Protein AF-A0A1S3DHN1-F1 (afdb_monomer)

pLDDT: mean 77.61, std 15.86, range [42.38, 98.56]

Solvent-accessible surface area (backbone atoms only — not comparable to full-atom values): 14756 Å² total; per-residue (Å²): 111,70,68,63,49,55,56,50,52,55,50,53,55,55,56,61,59,76,62,69,75,66,92,44,72,67,57,42,52,52,52,50,51,51,51,49,52,52,52,52,50,54,48,54,49,54,53,48,51,53,52,52,52,52,54,48,51,54,48,54,51,50,55,52,53,50,51,52,52,51,54,50,49,51,48,52,50,53,50,52,48,46,72,76,72,47,57,70,67,60,51,54,58,47,58,77,32,54,42,78,38,80,89,80,71,42,81,42,73,60,77,87,69,61,85,84,70,75,70,72,81,86,74,68,59,88,87,47,99,58,84,68,55,70,69,38,53,54,51,47,70,74,38,86,56,73,93,76,25,69,92,52,50,93,62,102,67,86,84,77,79,78,80,76,71,78,77,88,63,82,76,87,75,73,80,92,68,55,70,71,56,48,53,53,52,50,60,72,67,48,80,73,72,85,77,82,74,78,90,72,87,84,82,90,85,88,82,85,85,85,87,80,82,88,85,79,84,82,86,82,80,86,84,80,134

Structure (mmCIF, N/CA/C/O backbone):
data_AF-A0A1S3DHN1-F1
#
_entry.id   AF-A0A1S3DHN1-F1
#
loop_
_atom_site.group_PDB
_atom_site.id
_atom_site.type_symbol
_atom_site.label_atom_id
_atom_site.label_alt_id
_atom_site.label_comp_id
_atom_site.label_asym_id
_atom_site.label_entity_id
_atom_site.label_seq_id
_atom_site.pdbx_PDB_ins_code
_atom_site.Cartn_x
_atom_site.Cartn_y
_atom_site.Cartn_z
_atom_site.occupancy
_atom_site.B_iso_or_equiv
_atom_site.auth_seq_id
_atom_site.auth_comp_id
_atom_site.auth_asym_id
_atom_site.auth_atom_id
_atom_site.pdbx_PDB_model_num
ATOM 1 N N . MET A 1 1 ? -18.889 18.493 23.524 1.00 50.84 1 MET A N 1
ATOM 2 C CA . MET A 1 1 ? -20.228 17.941 23.852 1.00 50.84 1 MET A CA 1
ATOM 3 C C . MET A 1 1 ? -20.137 16.791 24.855 1.00 50.84 1 MET A C 1
ATOM 5 O O . MET A 1 1 ? -20.843 16.850 25.848 1.00 50.84 1 MET A O 1
ATOM 9 N N . ILE A 1 2 ? -19.240 15.813 24.665 1.00 68.94 2 ILE A N 1
ATOM 10 C CA . ILE A 1 2 ? -19.022 14.690 25.607 1.00 68.94 2 ILE A CA 1
ATOM 11 C C . ILE A 1 2 ? -18.536 15.175 26.987 1.00 68.94 2 ILE A C 1
ATOM 13 O O . ILE A 1 2 ? -19.071 14.780 28.016 1.00 68.94 2 ILE A O 1
ATOM 17 N N . GLU A 1 3 ? -17.594 16.115 27.000 1.00 70.56 3 GLU A N 1
ATOM 18 C CA . GLU A 1 3 ? -16.983 16.652 28.224 1.00 70.56 3 GLU A CA 1
ATOM 19 C C . GLU A 1 3 ? -17.976 17.443 29.100 1.00 70.56 3 GLU A C 1
ATOM 21 O O . GLU A 1 3 ? -18.023 17.282 30.314 1.00 70.56 3 GLU A O 1
ATOM 26 N N . MET A 1 4 ? -18.867 18.222 28.473 1.00 72.88 4 MET A N 1
ATOM 27 C CA . MET A 1 4 ? -19.917 18.980 29.168 1.00 72.88 4 MET A CA 1
ATOM 28 C C . MET A 1 4 ? -20.994 18.067 29.779 1.00 72.88 4 MET A C 1
ATOM 30 O O . MET A 1 4 ? -21.533 18.385 30.836 1.00 72.88 4 MET A O 1
ATOM 34 N N . LYS A 1 5 ? -21.287 16.927 29.136 1.00 68.44 5 LYS A N 1
ATOM 35 C CA . LYS A 1 5 ? -22.224 15.915 29.646 1.00 68.44 5 LYS A CA 1
ATOM 36 C C . LYS A 1 5 ? -21.642 15.196 30.868 1.00 68.44 5 LYS A C 1
ATOM 38 O O . LYS A 1 5 ? -22.303 15.118 31.895 1.00 68.44 5 LYS A O 1
ATOM 43 N N . GLN A 1 6 ? -20.374 14.784 30.795 1.00 73.94 6 GLN A N 1
ATOM 44 C CA . GLN A 1 6 ? -19.674 14.161 31.924 1.00 73.94 6 GLN A CA 1
ATOM 45 C C . GLN A 1 6 ? -19.572 15.088 33.144 1.00 73.94 6 GLN A C 1
ATOM 47 O O . GLN A 1 6 ? -19.697 14.634 34.279 1.00 73.94 6 GLN A O 1
ATOM 52 N N . GLU A 1 7 ? -19.355 16.386 32.927 1.00 76.00 7 GLU A N 1
ATOM 53 C CA . GLU A 1 7 ? -19.268 17.375 34.006 1.00 76.00 7 GLU A CA 1
ATOM 54 C C . GLU A 1 7 ? -20.624 17.612 34.700 1.00 76.00 7 GLU A C 1
ATOM 56 O O . GLU A 1 7 ? -20.674 17.838 35.911 1.00 76.00 7 GLU A O 1
ATOM 61 N N . LEU A 1 8 ? -21.732 17.542 33.952 1.00 70.19 8 LEU A N 1
ATOM 62 C CA . LEU A 1 8 ? -23.089 17.626 34.503 1.00 70.19 8 LEU A CA 1
ATOM 63 C C . LEU A 1 8 ? -23.454 16.378 35.312 1.00 70.19 8 LEU A C 1
ATOM 65 O O . LEU A 1 8 ? -23.928 16.517 36.440 1.00 70.19 8 LEU A O 1
ATOM 69 N N . ASP A 1 9 ? -23.154 15.189 34.789 1.00 71.38 9 ASP A N 1
ATOM 70 C CA . ASP A 1 9 ? -23.443 13.922 35.469 1.00 71.38 9 ASP A CA 1
ATOM 71 C C . ASP A 1 9 ? -22.690 13.822 36.809 1.00 71.38 9 ASP A C 1
ATOM 73 O O . ASP A 1 9 ? -23.275 13.456 37.829 1.00 71.38 9 ASP A O 1
ATOM 77 N N . LYS A 1 10 ? -21.417 14.246 36.849 1.00 74.12 10 LYS A N 1
ATOM 78 C CA . LYS A 1 10 ? -20.616 14.314 38.089 1.00 74.12 10 LYS A CA 1
ATOM 79 C C . LYS A 1 10 ? -21.209 15.275 39.124 1.00 74.12 10 LYS A C 1
ATOM 81 O O . LYS A 1 10 ? -21.180 14.996 40.323 1.00 74.12 10 LYS A O 1
ATOM 86 N N . LYS A 1 11 ? -21.734 16.421 38.678 1.00 71.12 11 LYS A N 1
ATOM 87 C CA . LYS A 1 11 ? -22.359 17.415 39.564 1.00 71.12 11 LYS A CA 1
ATOM 88 C C . LYS A 1 11 ? -23.680 16.911 40.134 1.00 71.12 11 LYS A C 1
ATOM 90 O O . LYS A 1 11 ? -23.901 17.074 41.332 1.00 71.12 11 LYS A O 1
ATOM 95 N N . GLU A 1 12 ? -24.526 16.269 39.331 1.00 66.06 12 GLU A N 1
ATOM 96 C CA . GLU A 1 12 ? -25.758 15.653 39.839 1.00 66.06 12 GLU A CA 1
ATOM 97 C C . GLU A 1 12 ? -25.460 14.550 40.865 1.00 66.06 12 GLU A C 1
ATOM 99 O O . GLU A 1 12 ? -26.075 14.526 41.933 1.00 66.06 12 GLU A O 1
ATOM 104 N N . GLU A 1 13 ? -24.467 13.699 40.595 1.00 64.06 13 GLU A N 1
ATOM 105 C CA . GLU A 1 13 ? -24.051 12.605 41.483 1.00 64.06 13 GLU A CA 1
ATOM 106 C C . GLU A 1 13 ? -23.551 13.134 42.843 1.00 64.06 13 GLU A C 1
ATOM 108 O O . GLU A 1 13 ? -23.988 12.658 43.893 1.00 64.06 13 GLU A O 1
ATOM 113 N N . SER A 1 14 ? -22.765 14.219 42.842 1.00 60.66 14 SER A N 1
ATOM 114 C CA . SER A 1 14 ? -22.322 14.906 44.067 1.00 60.66 14 SER A CA 1
ATOM 115 C C . SER A 1 14 ? -23.479 15.548 44.850 1.00 60.66 14 SER A C 1
ATOM 117 O O . SER A 1 14 ? -23.510 15.501 46.082 1.00 60.66 14 SER A O 1
ATOM 119 N N . THR A 1 15 ? -24.475 16.116 44.162 1.00 58.16 15 THR A N 1
ATOM 120 C CA . THR A 1 15 ? -25.639 16.722 44.836 1.00 58.16 15 THR A CA 1
ATOM 121 C C . THR A 1 15 ? -26.594 15.691 45.443 1.00 58.16 15 THR A C 1
ATOM 123 O O . THR A 1 15 ? -27.217 15.965 46.473 1.00 58.16 15 THR A O 1
ATOM 126 N N . GLU A 1 16 ? -26.698 14.494 44.855 1.00 59.72 16 GLU A N 1
ATOM 127 C CA . GLU A 1 16 ? -27.511 13.393 45.387 1.00 59.72 16 GLU A CA 1
ATOM 128 C C . GLU A 1 16 ? -26.881 12.740 46.633 1.00 59.72 16 GLU A C 1
ATOM 130 O O . GLU A 1 16 ? -27.615 12.226 47.482 1.00 59.72 16 GLU A O 1
ATOM 135 N N . GLU A 1 17 ? -25.554 12.787 46.796 1.00 56.91 17 GLU A N 1
ATOM 136 C CA . GLU A 1 17 ? -24.863 12.315 48.009 1.00 56.91 17 GLU A CA 1
ATOM 137 C C . GLU A 1 17 ? -25.086 13.237 49.218 1.00 56.91 17 GLU A C 1
ATOM 139 O O . GLU A 1 17 ? -25.331 12.754 50.325 1.00 56.91 17 GLU A O 1
ATOM 144 N N . ILE A 1 18 ? -25.100 14.559 49.011 1.00 55.44 18 ILE A N 1
ATOM 145 C CA . ILE A 1 18 ? -25.256 15.564 50.083 1.00 55.44 18 ILE A CA 1
ATOM 146 C C . ILE A 1 18 ? -26.668 15.543 50.710 1.00 55.44 18 ILE A C 1
ATOM 148 O O . ILE A 1 18 ? -26.852 15.938 51.861 1.00 55.44 18 ILE A O 1
ATOM 152 N N . ARG A 1 19 ? -27.683 15.029 50.002 1.00 57.09 19 ARG A N 1
ATOM 153 C CA . ARG A 1 19 ? -29.072 14.904 50.496 1.00 57.09 19 ARG A CA 1
ATOM 154 C C . ARG A 1 19 ? -29.355 13.646 51.337 1.00 57.09 19 ARG A C 1
ATOM 156 O O . ARG A 1 19 ? -30.513 13.397 51.665 1.00 57.09 19 ARG A O 1
ATOM 163 N N . GLY A 1 20 ? -28.338 12.864 51.700 1.00 58.00 20 GLY A N 1
ATOM 164 C CA . GLY A 1 20 ? -28.437 11.520 52.294 1.00 58.00 20 GLY A CA 1
ATOM 165 C C . GLY A 1 20 ? -29.061 11.352 53.693 1.00 58.00 20 GLY A C 1
ATOM 166 O O . GLY A 1 20 ? -28.803 10.330 54.321 1.00 58.00 20 GLY A O 1
ATOM 167 N N . ASN A 1 21 ? -29.891 12.277 54.187 1.00 64.44 21 ASN A N 1
ATOM 168 C CA . ASN A 1 21 ? -30.666 12.071 55.417 1.00 64.44 21 ASN A CA 1
ATOM 169 C C . ASN A 1 21 ? -32.077 11.582 55.054 1.00 64.44 21 ASN A C 1
ATOM 171 O O . ASN A 1 21 ? -32.985 12.384 54.831 1.00 64.44 21 ASN A O 1
ATOM 175 N N . TYR A 1 22 ? -32.265 10.263 54.958 1.00 73.12 22 TYR A N 1
ATOM 176 C CA . TYR A 1 22 ? -33.580 9.671 54.688 1.00 73.12 22 TYR A CA 1
ATOM 177 C C . TYR A 1 22 ? -34.498 9.842 55.904 1.00 73.12 22 TYR A C 1
ATOM 179 O O . TYR A 1 22 ? -34.122 9.502 57.023 1.00 73.12 22 TYR A O 1
ATOM 187 N N . SER A 1 23 ? -35.708 10.368 55.693 1.00 73.38 23 SER A N 1
ATOM 188 C CA . SER A 1 23 ? -36.661 10.611 56.789 1.00 73.38 23 SER A CA 1
ATOM 189 C C . SER A 1 23 ? -37.536 9.392 57.117 1.00 73.38 23 SER A C 1
ATOM 191 O O . SER A 1 23 ? -38.112 9.320 58.199 1.00 73.38 23 SER A O 1
ATOM 193 N N . THR A 1 24 ? -37.625 8.419 56.200 1.00 84.56 24 THR A N 1
ATOM 194 C CA . THR A 1 24 ? -38.410 7.180 56.339 1.00 84.56 24 THR A CA 1
ATOM 195 C C . THR A 1 24 ? -37.730 6.002 55.634 1.00 84.56 24 THR A C 1
ATOM 197 O O . THR A 1 24 ? -37.023 6.182 54.641 1.00 84.56 24 THR A O 1
ATOM 200 N N . LEU A 1 25 ? -37.985 4.779 56.118 1.00 85.25 25 LEU A N 1
ATOM 201 C CA . LEU A 1 25 ? -37.431 3.542 55.546 1.00 85.25 25 LEU A CA 1
ATOM 202 C C . LEU A 1 25 ? -37.850 3.336 54.078 1.00 85.25 25 LEU A C 1
ATOM 204 O O . LEU A 1 25 ? -37.056 2.888 53.256 1.00 85.25 25 LEU A O 1
ATOM 208 N N . GLU A 1 26 ? -39.082 3.708 53.725 1.00 86.81 26 GLU A N 1
ATOM 209 C CA . GLU A 1 26 ? -39.590 3.611 52.352 1.00 86.81 26 GLU A CA 1
ATOM 210 C C . GLU A 1 26 ? -38.840 4.547 51.389 1.00 86.81 26 GLU A C 1
ATOM 212 O O . GLU A 1 26 ? -38.460 4.132 50.291 1.00 86.81 26 GLU A O 1
ATOM 217 N N . GLN A 1 27 ? -38.534 5.779 51.818 1.00 85.25 27 GLN A N 1
ATOM 218 C CA . GLN A 1 27 ? -37.705 6.708 51.041 1.00 85.25 27 GLN A CA 1
ATOM 219 C C . GLN A 1 27 ? -36.282 6.177 50.842 1.00 85.25 27 GLN A C 1
ATOM 221 O O . GLN A 1 27 ? -35.713 6.341 49.762 1.00 85.25 27 GLN A O 1
ATOM 226 N N . GLU A 1 28 ? -35.708 5.523 51.853 1.00 83.62 28 GLU A N 1
ATOM 227 C CA . GLU A 1 28 ? -34.384 4.911 51.743 1.00 83.62 28 GLU A CA 1
ATOM 228 C C . GLU A 1 28 ? -34.372 3.769 50.714 1.00 83.62 28 GLU A C 1
ATOM 230 O O . GLU A 1 28 ? -33.474 3.711 49.871 1.00 83.62 28 GLU A O 1
ATOM 235 N N . VAL A 1 29 ? -35.383 2.893 50.728 1.00 89.56 29 VAL A N 1
ATOM 236 C CA . VAL A 1 29 ? -35.516 1.803 49.746 1.00 89.56 29 VAL A CA 1
ATOM 237 C C . VAL A 1 29 ? -35.666 2.358 48.329 1.00 89.56 29 VAL A C 1
ATOM 239 O O . VAL A 1 29 ? -34.968 1.906 47.421 1.00 89.56 29 VAL A O 1
ATOM 242 N N . GLN A 1 30 ? -36.517 3.369 48.124 1.00 87.12 30 GLN A N 1
ATOM 243 C CA . GLN A 1 30 ? -36.686 4.001 46.811 1.00 87.12 30 GLN A CA 1
ATOM 244 C C . GLN A 1 30 ? -35.392 4.662 46.316 1.00 87.12 30 GLN A C 1
ATOM 246 O O . GLN A 1 30 ? -35.012 4.484 45.157 1.00 87.12 30 GLN A O 1
ATOM 251 N N . ALA A 1 31 ? -34.678 5.380 47.187 1.00 85.25 31 ALA A N 1
ATOM 252 C CA . ALA A 1 31 ? -33.410 6.009 46.835 1.00 85.25 31 ALA A CA 1
ATOM 253 C C . ALA A 1 31 ? -32.330 4.975 46.486 1.00 85.25 31 ALA A C 1
ATOM 255 O O . ALA A 1 31 ? -31.620 5.140 45.492 1.00 85.25 31 ALA A O 1
ATOM 256 N N . LYS A 1 32 ? -32.229 3.883 47.255 1.00 87.19 32 LYS A N 1
ATOM 257 C CA . LYS A 1 32 ? -31.307 2.777 46.962 1.00 87.19 32 LYS A CA 1
ATOM 258 C C . LYS A 1 32 ? -31.667 2.060 45.663 1.00 87.19 32 LYS A C 1
ATOM 260 O O . LYS A 1 32 ? -30.766 1.814 44.870 1.00 87.19 32 LYS A O 1
ATOM 265 N N . ASN A 1 33 ? -32.949 1.804 45.392 1.00 91.88 33 ASN A N 1
ATOM 266 C CA . ASN A 1 33 ? -33.394 1.224 44.120 1.00 91.88 33 ASN A CA 1
ATOM 267 C C . ASN A 1 33 ? -33.051 2.127 42.931 1.00 91.88 33 ASN A C 1
ATOM 269 O O . ASN A 1 33 ? -32.545 1.643 41.922 1.00 91.88 33 ASN A O 1
ATOM 273 N N . LYS A 1 34 ? -33.243 3.445 43.061 1.00 91.25 34 LYS A N 1
ATOM 274 C CA . LYS A 1 34 ? -32.862 4.408 42.019 1.00 91.25 34 LYS A CA 1
ATOM 275 C C . LYS A 1 34 ? -31.348 4.413 41.785 1.00 91.25 34 LYS A C 1
ATOM 277 O O . LYS A 1 34 ? -30.913 4.388 40.637 1.00 91.25 34 LYS A O 1
ATOM 282 N N . LYS A 1 35 ? -30.538 4.406 42.852 1.00 89.38 35 LYS A N 1
ATOM 283 C CA . LYS A 1 35 ? -29.069 4.304 42.754 1.00 89.38 35 LYS A CA 1
ATOM 284 C C . LYS A 1 35 ? -28.638 2.990 42.104 1.00 89.38 35 LYS A C 1
ATOM 286 O O . LYS A 1 35 ? -27.810 3.010 41.200 1.00 89.38 35 LYS A O 1
ATOM 291 N N . LEU A 1 36 ? -29.239 1.873 42.507 1.00 93.38 36 LEU A N 1
ATOM 292 C CA . LEU A 1 36 ? -28.981 0.560 41.921 1.00 93.38 36 LEU A CA 1
ATOM 293 C C . LEU A 1 36 ? -29.306 0.549 40.425 1.00 93.38 36 LEU A C 1
ATOM 295 O O . LEU A 1 36 ? -28.481 0.111 39.634 1.00 93.38 36 LEU A O 1
ATOM 299 N N . GLN A 1 37 ? -30.460 1.087 40.024 1.00 95.19 37 GLN A N 1
ATOM 300 C CA . GLN A 1 37 ? -30.848 1.175 38.618 1.00 95.19 37 GLN A CA 1
ATOM 301 C C . GLN A 1 37 ? -29.883 2.050 37.806 1.00 95.19 37 GLN A C 1
ATOM 303 O O . GLN A 1 37 ? -29.520 1.677 36.691 1.00 95.19 37 GLN A O 1
ATOM 308 N N . LYS A 1 38 ? -29.426 3.183 38.362 1.00 92.19 38 LYS A N 1
ATOM 309 C CA . LYS A 1 38 ? -28.406 4.032 37.723 1.00 92.19 38 LYS A CA 1
ATOM 310 C C . LYS A 1 38 ? -27.091 3.276 37.525 1.00 92.19 38 LYS A C 1
ATOM 312 O O . LYS A 1 38 ? -26.564 3.269 36.418 1.00 92.19 38 LYS A O 1
ATOM 317 N N . ILE A 1 39 ? -26.584 2.616 38.569 1.00 93.44 39 ILE A N 1
ATOM 318 C CA . ILE A 1 39 ? -25.337 1.836 38.501 1.00 93.44 39 ILE A CA 1
ATOM 319 C C . ILE A 1 39 ? -25.479 0.681 37.508 1.00 93.44 39 ILE A C 1
ATOM 321 O O . ILE A 1 39 ? -24.581 0.458 36.706 1.00 93.44 39 ILE A O 1
ATOM 325 N N . TYR A 1 40 ? -26.614 -0.018 37.517 1.00 95.88 40 TYR A N 1
ATOM 326 C CA . TYR A 1 40 ? -26.881 -1.112 36.588 1.00 95.88 40 TYR A CA 1
ATOM 327 C C . TYR A 1 40 ? -26.938 -0.632 35.132 1.00 95.88 40 TYR A C 1
ATOM 329 O O . TYR A 1 40 ? -26.386 -1.279 34.250 1.00 95.88 40 TYR A O 1
ATOM 337 N N . SER A 1 41 ? -27.540 0.535 34.885 1.00 96.38 41 SER A N 1
ATOM 338 C CA . SER A 1 41 ? -27.576 1.138 33.546 1.00 96.38 41 SER A CA 1
ATOM 339 C C . SER A 1 41 ? -26.171 1.512 33.067 1.00 96.38 41 SER A C 1
ATOM 341 O O . SER A 1 41 ? -25.799 1.141 31.960 1.00 96.38 41 SER A O 1
ATOM 343 N N . LYS A 1 42 ? -25.363 2.158 33.925 1.00 95.00 42 LYS A N 1
ATOM 344 C CA . LYS A 1 42 ? -23.947 2.454 33.638 1.00 95.00 42 LYS A CA 1
ATOM 345 C C . LYS A 1 42 ? -23.139 1.171 33.387 1.00 95.00 42 LYS A C 1
ATOM 347 O O . LYS A 1 42 ? -22.261 1.151 32.536 1.00 95.00 42 LYS A O 1
ATOM 352 N N . TYR A 1 43 ? -23.425 0.095 34.122 1.00 96.31 43 TYR A N 1
ATOM 353 C CA . TYR A 1 43 ? -22.768 -1.199 33.936 1.00 96.31 43 TYR A CA 1
ATOM 354 C C . TYR A 1 43 ? -23.094 -1.831 32.577 1.00 96.31 43 TYR A C 1
ATOM 356 O O . TYR A 1 43 ? -22.175 -2.274 31.893 1.00 96.31 43 TYR A O 1
ATOM 364 N N . GLU A 1 44 ? -24.369 -1.868 32.173 1.00 97.88 44 GLU A N 1
ATOM 365 C CA . GLU A 1 44 ? -24.748 -2.388 30.850 1.00 97.88 44 GLU A CA 1
ATOM 366 C C . GLU A 1 44 ? -24.195 -1.512 29.716 1.00 97.88 44 GLU A C 1
ATOM 368 O O . GLU A 1 44 ? -23.757 -2.060 28.711 1.00 97.88 44 GLU A O 1
ATOM 373 N N . GLU A 1 45 ? -24.137 -0.186 29.891 1.00 96.88 45 GLU A N 1
ATOM 374 C CA . GLU A 1 45 ? -23.499 0.735 28.936 1.00 96.88 45 GLU A CA 1
ATOM 375 C C . GLU A 1 45 ? -22.016 0.391 28.747 1.00 96.88 45 GLU A C 1
ATOM 377 O O . GLU A 1 45 ? -21.602 0.058 27.644 1.00 96.88 45 GLU A O 1
ATOM 382 N N . VAL A 1 46 ? -21.235 0.327 29.831 1.00 96.75 46 VAL A N 1
ATOM 383 C CA . VAL A 1 46 ? -19.804 -0.028 29.756 1.00 96.75 46 VAL A CA 1
ATOM 384 C C . VAL A 1 46 ? -19.593 -1.434 29.189 1.00 96.75 46 VAL A C 1
ATOM 386 O O . VAL A 1 46 ? -18.633 -1.684 28.463 1.00 96.75 46 VAL A O 1
ATOM 389 N N . LYS A 1 47 ? -20.472 -2.383 29.515 1.00 97.75 47 LYS A N 1
ATOM 390 C CA . LYS A 1 47 ? -20.413 -3.743 28.973 1.00 97.75 47 LYS A CA 1
ATOM 391 C C . LYS A 1 47 ? -20.670 -3.762 27.464 1.00 97.75 47 LYS A C 1
ATOM 393 O O . LYS A 1 47 ? -19.993 -4.511 26.761 1.00 97.75 47 LYS A O 1
ATOM 398 N N . GLN A 1 48 ? -21.616 -2.959 26.982 1.00 98.12 48 GLN A N 1
ATOM 399 C CA . GLN A 1 48 ? -21.866 -2.793 25.554 1.00 98.12 48 GLN A CA 1
ATOM 400 C C . GLN A 1 48 ? -20.678 -2.112 24.870 1.00 98.12 48 GLN A C 1
ATOM 402 O O . GLN A 1 48 ? -20.203 -2.625 23.863 1.00 98.12 48 GLN A O 1
ATOM 407 N N . ASP A 1 49 ? -20.126 -1.053 25.466 1.00 97.69 49 ASP A N 1
ATOM 408 C CA . ASP A 1 49 ? -18.950 -0.356 24.937 1.00 97.69 49 ASP A CA 1
ATOM 409 C C . ASP A 1 49 ? -17.755 -1.308 24.772 1.00 97.69 49 ASP A C 1
ATOM 411 O O . ASP A 1 49 ? -17.068 -1.284 23.754 1.00 97.69 49 ASP A O 1
ATOM 415 N N . ILE A 1 50 ? -17.514 -2.193 25.749 1.00 98.00 50 ILE A N 1
ATOM 416 C CA . ILE A 1 50 ? -16.459 -3.214 25.650 1.00 98.00 50 ILE A CA 1
ATOM 417 C C . ILE A 1 50 ? -16.700 -4.127 24.445 1.00 98.00 50 ILE A C 1
ATOM 419 O O . ILE A 1 50 ? -15.761 -4.416 23.702 1.00 98.00 50 ILE A O 1
ATOM 423 N N . GLN A 1 51 ? -17.938 -4.584 24.252 1.00 98.44 51 GLN A N 1
ATOM 424 C CA . GLN A 1 51 ? -18.290 -5.452 23.134 1.00 98.44 51 GLN A CA 1
ATOM 425 C C . GLN A 1 51 ? -18.096 -4.736 21.791 1.00 98.44 51 GLN A C 1
ATOM 427 O O . GLN A 1 51 ? -17.486 -5.301 20.883 1.00 98.44 51 GLN A O 1
ATOM 432 N N . ASP A 1 52 ? -18.542 -3.485 21.691 1.00 98.19 52 ASP A N 1
ATOM 433 C CA . ASP A 1 52 ? -18.426 -2.679 20.478 1.00 98.19 52 ASP A CA 1
ATOM 434 C C . ASP A 1 52 ? -16.954 -2.428 20.120 1.00 98.19 52 ASP A C 1
ATOM 436 O O . ASP A 1 52 ? -16.551 -2.669 18.980 1.00 98.19 52 ASP A O 1
ATOM 440 N N . ILE A 1 53 ? -16.121 -2.068 21.105 1.00 97.94 53 ILE A N 1
ATOM 441 C CA . ILE A 1 53 ? -14.670 -1.895 20.929 1.00 97.94 53 ILE A CA 1
ATOM 442 C C . ILE A 1 53 ? -14.011 -3.204 20.480 1.00 97.94 53 ILE A C 1
ATOM 444 O O . ILE A 1 53 ? -13.154 -3.197 19.596 1.00 97.94 53 ILE A O 1
ATOM 448 N N . MET A 1 54 ? -14.383 -4.341 21.073 1.00 98.44 54 MET A N 1
ATOM 449 C CA . MET A 1 54 ? -13.839 -5.641 20.670 1.00 98.44 54 MET A CA 1
ATOM 450 C C . MET A 1 54 ? -14.215 -5.988 19.226 1.00 98.44 54 MET A C 1
AT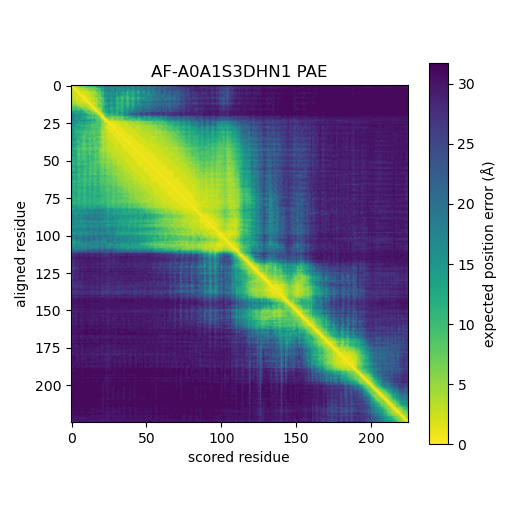OM 452 O O . MET A 1 54 ? -13.385 -6.514 18.480 1.00 98.44 54 MET A O 1
ATOM 456 N N . ASP A 1 55 ? -15.445 -5.693 18.815 1.00 98.44 55 ASP A N 1
ATOM 457 C CA . ASP A 1 55 ? -15.909 -5.944 17.455 1.00 98.44 55 ASP A CA 1
ATOM 458 C C . ASP A 1 55 ? -15.239 -5.014 16.436 1.00 98.44 55 ASP A C 1
ATOM 460 O O . ASP A 1 55 ? -14.871 -5.474 15.352 1.00 98.44 55 ASP A O 1
ATOM 464 N N . GLU A 1 56 ? -15.025 -3.741 16.783 1.00 98.31 56 GLU A N 1
ATOM 465 C CA . GLU A 1 56 ? -14.231 -2.791 15.992 1.00 98.31 56 GLU A CA 1
ATOM 466 C C . GLU A 1 56 ? -12.784 -3.255 15.850 1.00 98.31 56 GLU A C 1
ATOM 468 O O . GLU A 1 56 ? -12.313 -3.439 14.731 1.00 98.31 56 GLU A O 1
ATOM 473 N N . PHE A 1 57 ? -12.119 -3.581 16.959 1.00 98.50 57 PHE A N 1
ATOM 474 C CA . PHE A 1 57 ? -10.752 -4.092 16.944 1.00 98.50 57 PHE A CA 1
ATOM 475 C C . PHE A 1 57 ? -10.614 -5.335 16.057 1.00 98.50 57 PHE A C 1
ATOM 477 O O . PHE A 1 57 ? -9.671 -5.454 15.278 1.00 98.50 57 PHE A O 1
ATOM 484 N N . ASN A 1 58 ? -11.567 -6.267 16.136 1.00 98.38 58 ASN A N 1
ATOM 485 C CA . ASN A 1 58 ? -11.559 -7.466 15.303 1.00 98.38 58 ASN A CA 1
ATOM 486 C C . ASN A 1 58 ? -11.804 -7.167 13.816 1.00 98.38 58 ASN A C 1
ATOM 488 O O . ASN A 1 58 ? -11.303 -7.907 12.969 1.00 98.38 58 ASN A O 1
ATOM 492 N N . ARG A 1 59 ? -12.595 -6.139 13.482 1.00 98.56 59 ARG A N 1
ATOM 493 C CA . ARG A 1 59 ? -12.764 -5.670 12.097 1.00 98.56 59 ARG A CA 1
ATOM 494 C C . ARG A 1 59 ? -11.459 -5.077 11.580 1.00 98.56 59 ARG A C 1
ATOM 496 O O . ARG A 1 59 ? -10.924 -5.613 10.616 1.00 98.56 59 ARG A O 1
ATOM 503 N N . ASP A 1 60 ? -10.893 -4.112 12.296 1.00 98.31 60 ASP A N 1
ATOM 504 C CA . ASP A 1 60 ? -9.640 -3.453 11.917 1.00 98.31 60 ASP A CA 1
ATOM 505 C C . ASP A 1 60 ? -8.498 -4.460 11.761 1.00 98.31 60 ASP A C 1
ATOM 507 O O . ASP A 1 60 ? -7.726 -4.408 10.804 1.00 98.31 60 ASP A O 1
ATOM 511 N N . ARG A 1 61 ? -8.413 -5.439 12.671 1.00 98.50 61 ARG A N 1
ATOM 512 C CA . ARG A 1 61 ? -7.417 -6.510 12.588 1.00 98.50 61 ARG A CA 1
ATOM 513 C C . ARG A 1 61 ? -7.563 -7.326 11.303 1.00 98.50 61 ARG A C 1
ATOM 515 O O . ARG A 1 61 ? -6.557 -7.599 10.657 1.00 98.50 61 ARG A O 1
ATOM 522 N N . ARG A 1 62 ? -8.790 -7.708 10.928 1.00 98.44 62 ARG A N 1
ATOM 523 C CA . ARG A 1 62 ? -9.052 -8.459 9.687 1.00 98.44 62 ARG A CA 1
ATOM 524 C C . ARG A 1 62 ? -8.731 -7.634 8.445 1.00 98.44 62 ARG A C 1
ATOM 526 O O . ARG A 1 62 ? -8.153 -8.174 7.508 1.00 98.44 62 ARG A O 1
ATOM 533 N N . ASP A 1 63 ? -9.056 -6.348 8.451 1.00 98.38 63 ASP A N 1
ATOM 534 C CA . ASP A 1 63 ? -8.780 -5.455 7.324 1.00 98.38 63 ASP A CA 1
ATOM 535 C C . ASP A 1 63 ? -7.265 -5.262 7.132 1.00 98.38 63 ASP A C 1
ATOM 537 O O . ASP A 1 63 ? -6.754 -5.303 6.009 1.00 98.38 63 ASP A O 1
ATOM 541 N N . LEU A 1 64 ? -6.516 -5.136 8.234 1.00 98.44 64 LEU A N 1
ATOM 542 C CA . LEU A 1 64 ? -5.052 -5.096 8.211 1.00 98.44 64 LEU A CA 1
ATOM 543 C C . LEU A 1 64 ? -4.439 -6.421 7.740 1.00 98.44 64 LEU A C 1
ATOM 545 O O . LEU A 1 64 ? -3.512 -6.400 6.930 1.00 98.44 64 LEU A O 1
ATOM 549 N N . GLU A 1 65 ? -4.950 -7.560 8.215 1.00 98.44 65 GLU A N 1
ATOM 550 C CA . GLU A 1 65 ? -4.536 -8.895 7.755 1.00 98.44 65 GLU A CA 1
ATOM 551 C C . GLU A 1 65 ? -4.771 -9.051 6.243 1.00 98.44 65 GLU A C 1
ATOM 553 O O . GLU A 1 65 ? -3.881 -9.493 5.516 1.00 98.44 65 GLU A O 1
ATOM 558 N N . GLN A 1 66 ? -5.927 -8.611 5.740 1.00 98.44 66 GLN A N 1
ATOM 559 C CA . GLN A 1 66 ? -6.232 -8.650 4.313 1.00 98.44 66 GLN A CA 1
ATOM 560 C C . GLN A 1 66 ? -5.276 -7.767 3.496 1.00 98.44 66 GLN A C 1
ATOM 562 O O . GLN A 1 66 ? -4.735 -8.221 2.486 1.00 98.44 66 GLN A O 1
ATOM 567 N N . SER A 1 67 ? -5.028 -6.532 3.939 1.00 98.31 67 SER A N 1
ATOM 568 C CA . SER A 1 67 ? -4.081 -5.620 3.283 1.00 98.31 67 SER A CA 1
ATOM 569 C C . SER A 1 67 ? -2.663 -6.201 3.252 1.00 98.31 67 SER A C 1
ATOM 571 O O . SER A 1 67 ? -1.987 -6.174 2.220 1.00 98.31 67 SER A O 1
ATOM 573 N N . GLN A 1 68 ? -2.222 -6.815 4.355 1.00 98.31 68 GLN A N 1
ATOM 574 C CA . GLN A 1 68 ? -0.942 -7.519 4.417 1.00 98.31 68 GLN A CA 1
ATOM 575 C C . GLN A 1 68 ? -0.871 -8.655 3.387 1.00 98.31 68 GLN A C 1
ATOM 577 O O . GLN A 1 68 ? 0.124 -8.762 2.663 1.00 98.31 68 GLN A O 1
ATOM 582 N N . ASP A 1 69 ? -1.908 -9.485 3.302 1.00 98.50 69 ASP A N 1
ATOM 583 C CA . ASP A 1 69 ? -1.970 -10.599 2.357 1.00 98.50 69 ASP A CA 1
ATOM 584 C C . ASP A 1 69 ? -1.950 -10.131 0.897 1.00 98.50 69 ASP A C 1
ATOM 586 O O . ASP A 1 69 ? -1.290 -10.749 0.055 1.00 98.50 69 ASP A O 1
ATOM 590 N N . GLU A 1 70 ? -2.650 -9.045 0.577 1.00 98.38 70 GLU A N 1
ATOM 591 C CA . GLU A 1 70 ? -2.656 -8.434 -0.755 1.00 98.38 70 GLU A CA 1
ATOM 592 C C . GLU A 1 70 ? -1.271 -7.892 -1.130 1.00 98.38 70 GLU A C 1
ATOM 594 O O . GLU A 1 70 ? -0.721 -8.276 -2.166 1.00 98.38 70 GLU A O 1
ATOM 599 N N . LEU A 1 71 ? -0.646 -7.102 -0.251 1.00 98.12 71 LEU A N 1
ATOM 600 C CA . LEU A 1 71 ? 0.714 -6.590 -0.458 1.00 98.12 71 LEU A CA 1
ATOM 601 C C . LEU A 1 71 ? 1.733 -7.723 -0.628 1.00 98.12 71 LEU A C 1
ATOM 603 O O . LEU A 1 71 ? 2.646 -7.639 -1.453 1.00 98.12 71 LEU A O 1
ATOM 607 N N . LEU A 1 72 ? 1.578 -8.808 0.128 1.00 98.31 72 LEU A N 1
ATOM 608 C CA . LEU A 1 72 ? 2.459 -9.966 0.058 1.00 98.31 72 LEU A CA 1
ATOM 609 C C . LEU A 1 72 ? 2.269 -10.761 -1.241 1.00 98.31 72 LEU A C 1
ATOM 611 O O . LEU A 1 72 ? 3.259 -11.232 -1.811 1.00 98.31 72 LEU A O 1
ATOM 615 N N . LYS A 1 73 ? 1.034 -10.893 -1.741 1.00 98.44 73 LYS A N 1
ATOM 616 C CA . LYS A 1 73 ? 0.752 -11.471 -3.067 1.00 98.44 73 LYS A CA 1
ATOM 617 C C . LYS A 1 73 ? 1.386 -10.632 -4.173 1.00 98.44 73 LYS A C 1
ATOM 619 O O . LYS A 1 73 ? 2.084 -11.193 -5.016 1.00 98.44 73 LYS A O 1
ATOM 624 N N . ASP A 1 74 ? 1.221 -9.314 -4.124 1.00 98.00 74 ASP A N 1
ATOM 625 C CA . ASP A 1 74 ? 1.802 -8.382 -5.093 1.00 98.00 74 ASP A CA 1
ATOM 626 C C . ASP A 1 74 ? 3.331 -8.430 -5.095 1.00 98.00 74 ASP A C 1
ATOM 628 O O . ASP A 1 74 ? 3.957 -8.505 -6.155 1.00 98.00 74 ASP A O 1
ATOM 632 N N . LEU A 1 75 ? 3.951 -8.445 -3.914 1.00 97.50 75 LEU A N 1
ATOM 633 C CA . LEU A 1 75 ? 5.397 -8.588 -3.765 1.00 97.50 75 LEU A CA 1
ATOM 634 C C . LEU A 1 75 ? 5.871 -9.906 -4.385 1.00 97.50 75 LEU A C 1
ATOM 636 O O . LEU A 1 75 ? 6.800 -9.905 -5.196 1.00 97.50 75 LEU A O 1
ATOM 640 N N . LYS A 1 76 ? 5.231 -11.029 -4.030 1.00 98.00 76 LYS A N 1
ATOM 641 C CA . LYS A 1 76 ? 5.572 -12.353 -4.571 1.00 98.00 76 LYS A CA 1
ATOM 642 C C . LYS A 1 76 ? 5.441 -12.388 -6.088 1.00 98.00 76 LYS A C 1
ATOM 644 O O . LYS A 1 76 ? 6.345 -12.886 -6.751 1.00 98.00 76 LYS A O 1
ATOM 649 N N . LEU A 1 77 ? 4.359 -11.833 -6.631 1.00 97.94 77 LEU A N 1
ATOM 650 C CA . LEU A 1 77 ? 4.144 -11.747 -8.071 1.00 97.94 77 LEU A CA 1
ATOM 651 C C . LEU A 1 77 ? 5.257 -10.939 -8.746 1.00 97.94 77 LEU A C 1
ATOM 653 O O . LEU A 1 77 ? 5.858 -11.416 -9.705 1.00 97.94 77 LEU A O 1
ATOM 657 N N . ARG A 1 78 ? 5.578 -9.748 -8.227 1.00 96.44 78 ARG A N 1
ATOM 658 C CA . ARG A 1 78 ? 6.651 -8.902 -8.774 1.00 96.44 78 ARG A CA 1
ATOM 659 C C . ARG A 1 78 ? 8.004 -9.605 -8.729 1.00 96.44 78 ARG A C 1
ATOM 661 O O . ARG A 1 78 ? 8.710 -9.590 -9.731 1.00 96.44 78 ARG A O 1
ATOM 668 N N . LYS A 1 79 ? 8.349 -10.263 -7.617 1.00 95.62 79 LYS A N 1
ATOM 669 C CA . LYS A 1 79 ? 9.580 -11.066 -7.511 1.00 95.62 79 LYS A CA 1
ATOM 670 C C . LYS A 1 79 ? 9.614 -12.195 -8.532 1.00 95.62 79 LYS A C 1
ATOM 672 O O . LYS A 1 79 ? 10.606 -12.330 -9.235 1.00 95.62 79 LYS A O 1
ATOM 677 N N . LEU A 1 80 ? 8.519 -12.939 -8.671 1.00 97.38 80 LEU A N 1
ATOM 678 C CA . LEU A 1 80 ? 8.431 -14.028 -9.639 1.00 97.38 80 LEU A CA 1
ATOM 679 C C . LEU A 1 80 ? 8.610 -13.518 -11.076 1.00 97.38 80 LEU A C 1
ATOM 681 O O . LEU A 1 80 ? 9.310 -14.146 -11.867 1.00 97.38 80 LEU A O 1
ATOM 685 N N . ILE A 1 81 ? 8.016 -12.369 -11.411 1.00 96.38 81 ILE A N 1
ATOM 686 C CA . ILE A 1 81 ? 8.202 -11.730 -12.719 1.00 96.38 81 ILE A CA 1
ATOM 687 C C . ILE A 1 81 ? 9.674 -11.364 -12.930 1.00 96.38 81 ILE A C 1
ATOM 689 O O . ILE A 1 81 ? 10.228 -11.678 -13.980 1.00 96.38 81 ILE A O 1
ATOM 693 N N . ILE A 1 82 ? 10.312 -10.741 -11.937 1.00 95.12 82 ILE A N 1
ATOM 694 C CA . ILE A 1 82 ? 11.729 -10.370 -12.005 1.00 95.12 82 ILE A CA 1
ATOM 695 C C . ILE A 1 82 ? 12.600 -11.615 -12.235 1.00 95.12 82 ILE A C 1
ATOM 697 O O . ILE A 1 82 ? 13.403 -11.628 -13.160 1.00 95.12 82 ILE A O 1
ATOM 701 N N . GLU A 1 83 ? 12.397 -12.677 -11.456 1.00 94.19 83 GLU A N 1
ATOM 702 C CA . GLU A 1 83 ? 13.197 -13.907 -11.522 1.00 94.19 83 GLU A CA 1
ATOM 703 C C . GLU A 1 83 ? 13.033 -14.677 -12.842 1.00 94.19 83 GLU A C 1
ATOM 705 O O . GLU A 1 83 ? 13.991 -15.281 -13.317 1.00 94.19 83 GLU A O 1
ATOM 710 N N . ASN A 1 84 ? 11.835 -14.670 -13.439 1.00 95.25 84 ASN A N 1
ATOM 711 C CA . ASN A 1 84 ? 11.551 -15.460 -14.644 1.00 95.25 84 ASN A CA 1
ATOM 712 C C . ASN A 1 84 ? 11.737 -14.684 -15.955 1.00 95.25 84 ASN A C 1
ATOM 714 O O . ASN A 1 84 ? 12.025 -15.299 -16.980 1.00 95.25 84 ASN A O 1
ATOM 718 N N . PHE A 1 85 ? 11.538 -13.362 -15.954 1.00 95.50 85 PHE A N 1
ATOM 719 C CA . PHE A 1 85 ? 11.462 -12.569 -17.188 1.00 95.50 85 PHE A CA 1
ATOM 720 C C . PHE A 1 85 ? 12.558 -11.512 -17.335 1.00 95.50 85 PHE A C 1
ATOM 722 O O . PHE A 1 85 ? 12.708 -10.972 -18.432 1.00 95.50 85 PHE A O 1
ATOM 729 N N . ILE A 1 86 ? 13.322 -11.197 -16.284 1.00 92.88 86 ILE A N 1
ATOM 730 C CA . ILE A 1 86 ? 14.365 -10.165 -16.344 1.00 92.88 86 ILE A CA 1
ATOM 731 C C . ILE A 1 86 ? 15.749 -10.826 -16.293 1.00 92.88 86 ILE A C 1
ATOM 733 O O . ILE A 1 86 ? 16.070 -11.498 -15.313 1.00 92.88 86 ILE A O 1
ATOM 737 N N . PRO A 1 87 ? 16.605 -10.624 -17.313 1.00 95.75 87 PRO A N 1
ATOM 738 C CA . PRO A 1 87 ? 17.993 -11.068 -17.266 1.00 95.75 87 PRO A CA 1
ATOM 739 C C . PRO A 1 87 ? 18.755 -10.474 -16.076 1.00 95.75 87 PRO A C 1
ATOM 741 O O . PRO A 1 87 ? 18.618 -9.290 -15.754 1.00 95.75 87 PRO A O 1
ATOM 744 N N . ILE A 1 88 ? 19.607 -11.289 -15.452 1.00 90.56 88 ILE A N 1
ATOM 745 C CA . ILE A 1 88 ? 20.359 -10.928 -14.238 1.00 90.56 88 ILE A CA 1
ATOM 746 C C . ILE A 1 88 ? 21.278 -9.722 -14.498 1.00 90.56 88 ILE A C 1
ATOM 748 O O . ILE A 1 88 ? 21.517 -8.907 -13.606 1.00 90.56 88 ILE A O 1
ATOM 752 N N . GLU A 1 89 ? 21.794 -9.586 -15.717 1.00 91.50 89 GLU A N 1
ATOM 753 C CA . GLU A 1 89 ? 22.658 -8.481 -16.131 1.00 91.50 89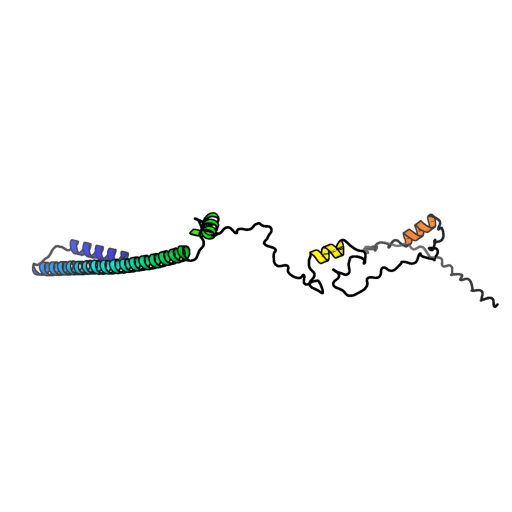 GLU A CA 1
ATOM 754 C C . GLU A 1 89 ? 21.920 -7.137 -16.107 1.00 91.50 89 GLU A C 1
ATOM 756 O O . GLU A 1 89 ? 22.451 -6.154 -15.587 1.00 91.50 89 GLU A O 1
ATOM 761 N N . GLU A 1 90 ? 20.687 -7.097 -16.618 1.00 89.62 90 GLU A N 1
ATOM 762 C CA . GLU A 1 90 ? 19.869 -5.878 -16.633 1.00 89.62 90 GLU A CA 1
ATOM 763 C C . GLU A 1 90 ? 19.381 -5.515 -15.227 1.00 89.62 90 GLU A C 1
ATOM 765 O O . GLU A 1 90 ? 19.328 -4.338 -14.873 1.00 89.62 90 GLU A O 1
ATOM 770 N N . LEU A 1 91 ? 19.106 -6.515 -14.385 1.00 91.31 91 LEU A N 1
ATOM 7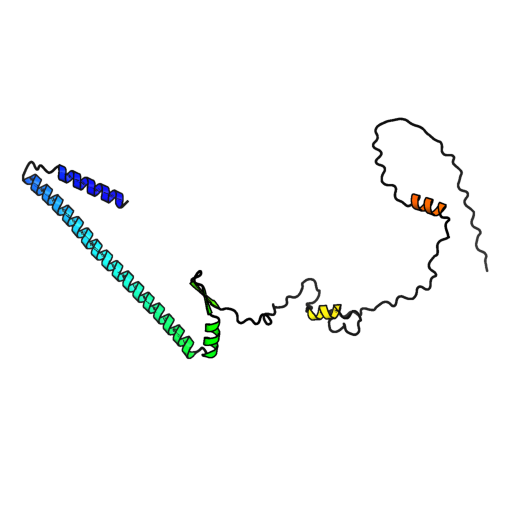71 C CA . LEU A 1 91 ? 18.759 -6.302 -12.980 1.00 91.31 91 LEU A CA 1
ATOM 772 C C . LEU A 1 91 ? 19.911 -5.605 -12.236 1.00 91.31 91 LEU A C 1
ATOM 774 O O . LEU A 1 91 ? 19.708 -4.545 -11.646 1.00 91.31 91 LEU A O 1
ATOM 778 N N . LYS A 1 92 ? 21.141 -6.121 -12.358 1.00 90.88 92 LYS A N 1
ATOM 779 C CA . LYS A 1 92 ? 22.342 -5.503 -11.763 1.00 90.88 92 LYS A CA 1
ATOM 780 C C . LYS A 1 92 ? 22.588 -4.087 -12.281 1.00 90.88 92 LYS A C 1
ATOM 782 O O . LYS A 1 92 ? 22.967 -3.200 -11.519 1.00 90.88 92 LYS A O 1
ATOM 787 N N . ARG A 1 93 ? 22.380 -3.867 -13.581 1.00 90.69 93 ARG A N 1
ATOM 788 C CA . ARG A 1 93 ? 22.505 -2.546 -14.208 1.00 90.69 93 ARG A CA 1
ATOM 789 C C . ARG A 1 93 ? 21.504 -1.546 -13.628 1.00 90.69 93 ARG A C 1
ATOM 791 O O . ARG A 1 93 ? 21.865 -0.395 -13.393 1.00 90.69 93 ARG A O 1
ATOM 798 N N . LEU A 1 94 ? 20.265 -1.978 -13.390 1.00 90.12 94 LEU A N 1
ATOM 799 C CA . LEU A 1 94 ? 19.228 -1.161 -12.762 1.00 90.12 94 LEU A CA 1
ATOM 800 C C . LEU A 1 94 ? 19.530 -0.890 -11.284 1.00 90.12 94 LEU A C 1
ATOM 802 O O . LEU A 1 94 ? 19.440 0.262 -10.868 1.00 90.12 94 LEU A O 1
ATOM 806 N N . GLU A 1 95 ? 19.943 -1.903 -10.515 1.00 89.50 95 GLU A N 1
ATOM 807 C CA . GLU A 1 95 ? 20.299 -1.768 -9.091 1.00 89.50 95 GLU A CA 1
ATOM 808 C C . GLU A 1 95 ? 21.379 -0.707 -8.859 1.00 89.50 95 GLU A C 1
ATOM 810 O O . GLU A 1 95 ? 21.256 0.110 -7.953 1.00 89.50 95 GLU A O 1
ATOM 815 N N . GLN A 1 96 ? 22.401 -0.654 -9.716 1.00 90.19 96 GLN A N 1
ATOM 816 C CA . GLN A 1 96 ? 23.479 0.341 -9.623 1.00 90.19 96 GLN A CA 1
ATOM 817 C C . GLN A 1 96 ? 23.012 1.790 -9.827 1.00 90.19 96 GLN A C 1
ATOM 819 O O . GLN A 1 96 ? 23.720 2.726 -9.460 1.00 90.19 96 GLN A O 1
ATOM 824 N N . ARG A 1 97 ? 21.850 1.987 -10.454 1.00 90.88 97 ARG A N 1
ATOM 825 C CA . ARG A 1 97 ? 21.298 3.300 -10.818 1.00 90.88 97 ARG A CA 1
ATOM 826 C C . ARG A 1 97 ? 20.118 3.705 -9.944 1.00 90.88 97 ARG A C 1
ATOM 828 O O . ARG A 1 97 ? 19.621 4.824 -10.086 1.00 90.88 97 ARG A O 1
ATOM 835 N N . LEU A 1 98 ? 19.639 2.787 -9.111 1.00 92.81 98 LEU A N 1
ATOM 836 C CA . LEU A 1 98 ? 18.487 2.978 -8.254 1.00 92.81 98 LEU A CA 1
ATOM 837 C C . LEU A 1 98 ? 18.931 3.736 -6.999 1.00 92.81 98 LEU A C 1
ATOM 839 O O . LEU A 1 98 ? 19.763 3.258 -6.232 1.00 92.81 98 LEU A O 1
ATOM 843 N N . VAL A 1 99 ? 18.382 4.927 -6.794 1.00 92.25 99 VAL A N 1
ATOM 844 C CA . VAL A 1 99 ? 18.669 5.768 -5.630 1.00 92.25 99 VAL A CA 1
ATOM 845 C C . VAL A 1 99 ? 17.368 5.991 -4.881 1.00 92.25 99 VAL A C 1
ATOM 847 O O . VAL A 1 99 ? 16.380 6.434 -5.470 1.00 92.25 99 VAL A O 1
ATOM 850 N N . TYR A 1 100 ? 17.358 5.653 -3.595 1.00 93.94 100 TYR A N 1
ATOM 851 C CA . TYR A 1 100 ? 16.227 5.951 -2.727 1.00 93.94 100 TYR A CA 1
ATOM 852 C C . TYR A 1 100 ? 16.312 7.401 -2.265 1.00 93.94 100 TYR A C 1
ATOM 854 O O . TYR A 1 100 ? 17.357 7.838 -1.786 1.00 93.94 100 TYR A O 1
ATOM 862 N N . ASP A 1 101 ? 15.218 8.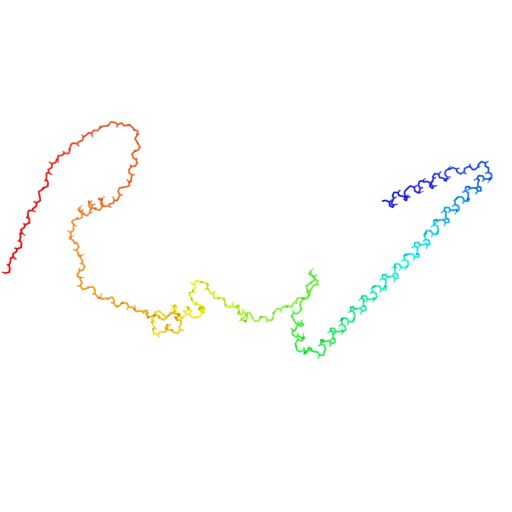132 -2.423 1.00 94.62 101 ASP A N 1
ATOM 863 C CA . ASP A 1 101 ? 15.066 9.481 -1.903 1.00 94.62 101 ASP A CA 1
ATOM 864 C C . ASP A 1 101 ? 14.218 9.434 -0.626 1.00 94.62 101 ASP A C 1
ATOM 866 O O . ASP A 1 101 ? 13.025 9.126 -0.671 1.00 94.62 101 ASP A O 1
ATOM 870 N N . GLU A 1 102 ? 14.847 9.702 0.523 1.00 94.62 102 GLU A N 1
ATOM 871 C CA . GLU A 1 102 ? 14.189 9.671 1.835 1.00 94.62 102 GLU A CA 1
ATOM 872 C C . GLU A 1 102 ? 13.169 10.804 2.007 1.00 94.62 102 GLU A C 1
ATOM 874 O O . GLU A 1 102 ? 12.148 10.600 2.663 1.00 94.62 102 GLU A O 1
ATOM 879 N N . GLU A 1 103 ? 13.397 11.971 1.393 1.00 94.06 103 GLU A N 1
ATOM 880 C CA . GLU A 1 103 ? 12.518 13.138 1.540 1.00 94.06 103 GLU A CA 1
ATOM 881 C C . GLU A 1 103 ? 11.175 12.908 0.842 1.00 94.06 103 GLU A C 1
ATOM 883 O O . GLU A 1 103 ? 10.113 13.164 1.410 1.00 94.06 103 GLU A O 1
ATOM 888 N N . SER A 1 104 ? 11.213 12.368 -0.378 1.00 90.81 104 SER A N 1
ATOM 889 C CA . SER A 1 104 ? 10.006 12.025 -1.136 1.00 90.81 104 SER A CA 1
ATOM 890 C C . SER A 1 104 ? 9.491 10.605 -0.873 1.00 90.81 104 SER A C 1
ATOM 892 O O . SER A 1 104 ? 8.380 10.277 -1.295 1.00 90.81 104 SER A O 1
ATOM 894 N N . SER A 1 105 ? 10.263 9.768 -0.166 1.00 91.31 105 SER A N 1
ATOM 895 C CA . SER A 1 105 ? 9.993 8.338 0.061 1.00 91.31 105 SER A CA 1
ATOM 896 C C . SER A 1 105 ? 9.760 7.551 -1.237 1.00 91.31 105 SER A C 1
ATOM 898 O O . SER A 1 105 ? 8.856 6.716 -1.334 1.00 91.31 105 SER A O 1
ATOM 900 N N . GLN A 1 106 ? 10.561 7.836 -2.269 1.00 93.75 106 GLN A N 1
ATOM 901 C CA . GLN A 1 106 ? 10.429 7.247 -3.605 1.00 93.75 106 GLN A CA 1
ATOM 902 C C . GLN A 1 106 ? 11.767 6.739 -4.151 1.00 93.75 106 GLN A C 1
ATOM 904 O O . GLN A 1 106 ? 12.843 7.232 -3.820 1.00 93.75 106 GLN A O 1
ATOM 909 N N . TRP A 1 107 ? 11.695 5.737 -5.030 1.00 91.75 107 TRP A N 1
ATOM 910 C CA . TRP A 1 107 ? 12.854 5.238 -5.768 1.00 91.75 107 TRP A CA 1
ATOM 911 C C . TRP A 1 107 ? 13.017 5.992 -7.086 1.00 91.75 107 TRP A C 1
ATOM 913 O O . TRP A 1 107 ? 12.122 5.978 -7.931 1.00 91.75 107 TRP A O 1
ATOM 923 N N . ASN A 1 108 ? 14.191 6.586 -7.287 1.00 91.12 108 ASN A N 1
ATOM 924 C CA . ASN A 1 108 ? 14.562 7.304 -8.499 1.00 91.12 108 ASN A CA 1
ATOM 925 C C . ASN A 1 108 ? 15.595 6.506 -9.304 1.00 91.12 108 ASN A C 1
ATOM 927 O O . ASN A 1 108 ? 16.531 5.932 -8.752 1.00 91.12 108 ASN A O 1
ATOM 931 N N . ILE A 1 109 ? 15.442 6.483 -10.630 1.00 90.00 109 ILE A N 1
ATOM 932 C CA . ILE A 1 109 ? 16.383 5.816 -11.539 1.00 90.00 109 ILE A CA 1
ATOM 933 C C . ILE A 1 109 ? 17.237 6.880 -12.224 1.00 90.00 109 ILE A C 1
ATOM 935 O O . ILE A 1 109 ? 16.736 7.659 -13.038 1.00 90.00 109 ILE A O 1
ATOM 939 N N . VAL A 1 110 ? 18.542 6.882 -11.954 1.00 87.94 110 VAL A N 1
ATOM 940 C CA . VAL A 1 110 ? 19.482 7.791 -12.624 1.00 87.94 110 VAL A CA 1
ATOM 941 C C . VAL A 1 110 ? 19.612 7.383 -14.098 1.00 87.94 110 VAL A C 1
ATOM 943 O O . VAL A 1 110 ? 19.922 6.223 -14.366 1.00 87.94 110 VAL A O 1
ATOM 946 N N . PRO A 1 111 ? 19.370 8.261 -15.089 1.00 80.88 111 PRO A N 1
ATOM 947 C CA . PRO A 1 111 ? 19.488 7.913 -16.509 1.00 80.88 111 PRO A CA 1
ATOM 948 C C . PRO A 1 111 ? 20.900 7.426 -16.883 1.00 80.88 111 PRO A C 1
ATOM 950 O O . PRO A 1 111 ? 21.883 8.009 -16.441 1.00 80.88 111 PRO A O 1
ATOM 953 N N . GLU A 1 112 ? 21.020 6.417 -17.758 1.00 71.19 112 GLU A N 1
ATOM 954 C CA . GLU A 1 112 ? 22.322 5.872 -18.226 1.00 71.19 112 GLU A CA 1
ATOM 955 C C . GLU A 1 112 ? 23.150 6.841 -19.066 1.00 71.19 112 GLU A C 1
ATOM 957 O O . GLU A 1 112 ? 24.198 6.465 -19.586 1.00 71.19 112 GLU A O 1
ATOM 962 N N . THR A 1 113 ? 22.649 8.053 -19.290 1.00 64.62 113 THR A N 1
ATOM 963 C CA . THR A 1 113 ? 23.138 8.952 -20.324 1.00 64.62 113 THR A CA 1
ATOM 964 C C . THR A 1 113 ? 24.651 9.078 -20.300 1.00 64.62 113 THR A C 1
ATOM 966 O O . THR A 1 113 ? 25.223 9.796 -19.488 1.00 64.62 113 THR A O 1
ATOM 969 N N . ASN A 1 114 ? 25.276 8.499 -21.323 1.00 57.62 114 ASN A N 1
ATOM 970 C CA . ASN A 1 114 ? 26.336 9.209 -22.001 1.00 57.62 114 ASN A CA 1
ATOM 971 C C . ASN A 1 114 ? 25.683 10.500 -22.531 1.00 57.62 114 ASN A C 1
ATOM 973 O O . ASN A 1 114 ? 24.817 10.410 -23.410 1.00 57.62 114 ASN A O 1
ATOM 977 N N . PRO A 1 115 ? 26.039 11.695 -22.026 1.00 57.41 115 PRO A N 1
ATOM 978 C CA . PRO A 1 115 ? 25.410 12.962 -22.423 1.00 57.41 115 PRO A CA 1
ATOM 979 C C . PRO A 1 115 ? 25.525 13.265 -23.931 1.00 57.41 115 PRO A C 1
ATOM 981 O O . PRO A 1 115 ? 24.923 14.212 -24.427 1.00 57.41 115 PRO A O 1
ATOM 984 N N . PHE A 1 116 ? 26.254 12.439 -24.683 1.00 56.03 116 PHE A N 1
ATOM 985 C CA . PHE A 1 116 ? 26.450 12.532 -26.123 1.00 56.03 116 PHE A CA 1
ATOM 986 C C . PHE A 1 116 ? 25.323 11.950 -26.996 1.00 56.03 116 PHE A C 1
ATOM 988 O O . PHE A 1 116 ? 25.317 12.243 -28.192 1.00 56.03 116 PHE A O 1
ATOM 995 N N . TYR A 1 117 ? 24.380 11.151 -26.466 1.00 56.47 117 TYR A N 1
ATOM 996 C CA . TYR A 1 117 ? 23.402 10.438 -27.319 1.00 56.47 117 TYR A CA 1
ATOM 997 C C . TYR A 1 117 ? 21.942 10.898 -27.217 1.00 56.47 117 TYR A C 1
ATOM 999 O O . TYR A 1 117 ? 21.124 10.486 -28.039 1.00 56.47 117 TYR A O 1
ATOM 1007 N N . ILE A 1 118 ? 21.592 11.819 -26.311 1.00 60.50 118 ILE A N 1
ATOM 1008 C CA . ILE A 1 118 ? 20.294 12.508 -26.412 1.00 60.50 118 ILE A CA 1
ATOM 1009 C C . ILE A 1 118 ? 20.444 13.649 -27.418 1.00 60.50 118 ILE A C 1
ATOM 1011 O O . ILE A 1 118 ? 20.510 14.830 -27.074 1.00 60.50 118 ILE A O 1
ATOM 1015 N N . GLN A 1 119 ? 20.509 13.298 -28.700 1.00 60.88 119 GLN A N 1
ATOM 1016 C CA . GLN A 1 119 ? 20.267 14.282 -29.744 1.00 60.88 119 GLN A CA 1
ATOM 1017 C C . GLN A 1 119 ? 18.798 14.691 -29.639 1.00 60.88 119 GLN A C 1
ATOM 1019 O O . GLN A 1 119 ? 17.900 13.933 -30.010 1.00 60.88 119 GLN A O 1
ATOM 1024 N N . LYS A 1 120 ? 18.540 15.888 -29.095 1.00 64.75 120 LYS A N 1
ATOM 1025 C CA . LYS A 1 120 ? 17.207 16.498 -29.140 1.00 64.75 120 LYS A CA 1
ATOM 1026 C C . LYS A 1 120 ? 16.707 16.426 -30.583 1.00 64.75 120 LYS A C 1
ATOM 1028 O O . LYS A 1 120 ? 17.440 16.799 -31.502 1.00 64.75 120 LYS A O 1
ATOM 1033 N N . ARG A 1 121 ? 15.476 15.937 -30.779 1.00 66.25 121 ARG A N 1
ATOM 1034 C CA . ARG A 1 121 ? 14.841 15.870 -32.101 1.00 66.25 121 ARG A CA 1
ATOM 1035 C C . ARG A 1 121 ? 14.976 17.240 -32.766 1.00 66.25 121 ARG A C 1
ATOM 1037 O O . ARG A 1 121 ? 14.472 18.229 -32.241 1.00 66.25 121 ARG A O 1
ATOM 1044 N N . LEU A 1 122 ? 15.684 17.292 -33.890 1.00 68.00 122 LEU A N 1
ATOM 1045 C CA . LEU A 1 122 ? 15.885 18.534 -34.628 1.00 68.00 122 LEU A CA 1
ATOM 1046 C C . LEU A 1 122 ? 14.523 19.038 -35.125 1.00 68.00 122 LEU A C 1
ATOM 1048 O O . LEU A 1 122 ? 13.805 18.310 -35.809 1.00 68.00 122 LEU A O 1
ATOM 1052 N N . VAL A 1 123 ? 14.168 20.271 -34.766 1.00 67.31 123 VAL A N 1
ATOM 1053 C CA . VAL A 1 123 ? 12.938 20.941 -35.210 1.00 67.31 123 VAL A CA 1
ATOM 1054 C C . VAL A 1 123 ? 13.280 21.855 -36.384 1.00 67.31 123 VAL A C 1
ATOM 1056 O O . VAL A 1 123 ? 14.279 22.575 -36.347 1.00 67.31 123 VAL A O 1
ATOM 1059 N N . ALA A 1 124 ? 12.467 21.815 -37.441 1.00 67.88 124 ALA A N 1
ATOM 1060 C CA . ALA A 1 124 ? 12.629 22.706 -38.583 1.00 67.88 124 ALA A CA 1
ATOM 1061 C C . ALA A 1 124 ? 12.381 24.165 -38.160 1.00 67.88 124 ALA A C 1
ATOM 1063 O O . ALA A 1 124 ? 11.395 24.468 -37.493 1.00 67.88 124 ALA A O 1
ATOM 1064 N N . SER A 1 125 ? 13.277 25.073 -38.550 1.00 68.88 125 SER A N 1
ATOM 1065 C CA . SER A 1 125 ? 13.114 26.509 -38.302 1.00 68.88 125 SER A CA 1
ATOM 1066 C C . SER A 1 125 ? 12.001 27.064 -39.207 1.00 68.88 125 SER A C 1
ATOM 1068 O O . SER A 1 125 ? 12.092 26.905 -40.427 1.00 68.88 125 SER A O 1
ATOM 1070 N N . PRO A 1 126 ? 10.961 27.717 -38.651 1.00 72.38 126 PRO A N 1
ATOM 1071 C CA . PRO A 1 126 ? 9.807 28.194 -39.421 1.00 72.38 126 PRO A CA 1
ATOM 1072 C C . PRO A 1 126 ? 10.126 29.355 -40.377 1.00 72.38 126 PRO A C 1
ATOM 1074 O O . PRO A 1 126 ? 9.304 29.707 -41.215 1.00 72.38 126 PRO A O 1
ATOM 1077 N N . GLN A 1 127 ? 11.310 29.961 -40.267 1.00 73.31 127 GLN A N 1
ATOM 1078 C CA . GLN A 1 127 ? 11.740 31.099 -41.083 1.00 73.31 127 GLN A CA 1
ATOM 1079 C C . GLN A 1 127 ? 12.260 30.690 -42.469 1.00 73.31 127 GLN A C 1
ATOM 1081 O O . GLN A 1 127 ? 12.390 31.536 -43.352 1.00 73.31 127 GLN A O 1
ATOM 1086 N N . LEU A 1 128 ? 12.587 29.412 -42.672 1.00 71.88 128 LEU A N 1
ATOM 1087 C CA . LEU A 1 128 ? 13.083 28.915 -43.952 1.00 71.88 128 LEU A CA 1
ATOM 1088 C C . LEU A 1 128 ? 11.935 28.356 -44.788 1.00 71.88 128 LEU A C 1
ATOM 1090 O O . LEU A 1 128 ? 11.098 27.602 -44.299 1.00 71.88 128 LEU A O 1
ATOM 1094 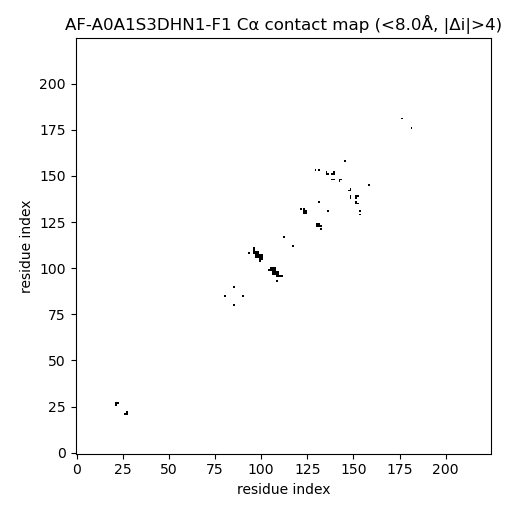N N . ARG A 1 129 ? 11.946 28.655 -46.093 1.00 71.44 129 ARG A N 1
ATOM 1095 C CA . ARG A 1 129 ? 10.965 28.107 -47.046 1.00 71.44 129 ARG A CA 1
ATOM 1096 C C . ARG A 1 129 ? 10.999 26.579 -47.150 1.00 71.44 129 ARG A C 1
ATOM 1098 O O . ARG A 1 129 ? 10.030 25.985 -47.611 1.00 71.44 129 ARG A O 1
ATOM 1105 N N . ARG A 1 130 ? 12.111 25.943 -46.770 1.00 73.81 130 ARG A N 1
ATOM 1106 C CA . ARG A 1 130 ? 12.287 24.486 -46.762 1.00 73.81 130 ARG A CA 1
ATOM 1107 C C . ARG A 1 130 ? 12.957 24.046 -45.458 1.00 73.81 130 ARG A C 1
ATOM 1109 O O . ARG A 1 130 ? 13.822 24.767 -44.959 1.00 73.81 130 ARG A O 1
ATOM 1116 N N . PRO A 1 131 ? 12.619 22.863 -44.922 1.00 73.50 131 PRO A N 1
ATOM 1117 C CA . PRO A 1 131 ? 13.290 22.320 -43.749 1.00 73.50 131 PRO A CA 1
ATOM 1118 C C . PRO A 1 131 ? 14.747 21.970 -44.090 1.00 73.50 131 PRO A C 1
ATOM 1120 O O . PRO A 1 131 ? 15.025 20.977 -44.757 1.00 73.50 131 PRO A O 1
ATOM 1123 N N . THR A 1 132 ? 15.688 22.798 -43.639 1.00 75.75 132 THR A N 1
ATOM 1124 C CA . THR A 1 132 ? 17.134 22.584 -43.818 1.00 75.75 132 THR A CA 1
ATOM 1125 C C . THR A 1 132 ? 17.791 22.180 -42.502 1.00 75.75 132 THR A C 1
ATOM 1127 O O . THR A 1 132 ? 17.507 22.770 -41.460 1.00 75.75 132 THR A O 1
ATOM 1130 N N . THR A 1 133 ? 18.709 21.214 -42.539 1.00 77.44 133 THR A N 1
ATOM 1131 C CA . THR A 1 133 ? 19.470 20.785 -41.353 1.00 77.44 133 THR A CA 1
ATOM 1132 C C . THR A 1 133 ? 20.572 21.790 -40.991 1.00 77.44 133 THR A C 1
ATOM 1134 O O . THR A 1 133 ? 21.092 22.493 -41.859 1.00 77.44 133 THR A O 1
ATOM 1137 N N . LEU A 1 134 ? 20.983 21.834 -39.714 1.00 77.62 134 LEU A N 1
ATOM 1138 C CA . LEU A 1 134 ? 22.070 22.716 -39.250 1.00 77.62 134 LEU A CA 1
ATOM 1139 C C . LEU A 1 134 ? 23.374 22.498 -40.035 1.00 77.62 134 LEU A C 1
ATOM 1141 O O . LEU A 1 134 ? 23.975 23.459 -40.508 1.00 77.62 134 LEU A O 1
ATOM 1145 N N . LYS A 1 135 ? 23.749 21.233 -40.276 1.00 77.81 135 LYS A N 1
ATOM 1146 C CA . LYS A 1 135 ? 24.942 20.875 -41.063 1.00 77.81 135 LYS A CA 1
ATOM 1147 C C . LYS A 1 135 ? 24.897 21.420 -42.493 1.00 77.81 135 LYS A C 1
ATOM 1149 O O . LYS A 1 135 ? 25.922 21.853 -43.012 1.00 77.81 135 LYS A O 1
ATOM 1154 N N . ALA A 1 136 ? 23.726 21.401 -43.135 1.00 77.88 136 ALA A N 1
ATOM 1155 C CA . ALA A 1 136 ? 23.570 21.954 -44.479 1.00 77.88 136 ALA A CA 1
ATOM 1156 C C . ALA A 1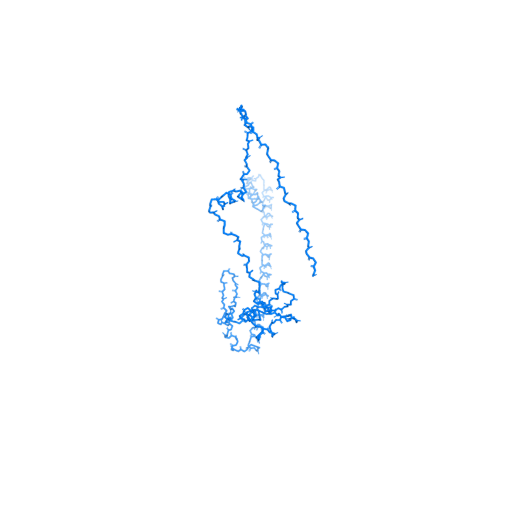 136 ? 23.815 23.472 -44.482 1.00 77.88 136 ALA A C 1
ATOM 1158 O O . ALA A 1 136 ? 24.537 23.980 -45.335 1.00 77.88 136 ALA A O 1
ATOM 1159 N N . ARG A 1 137 ? 23.294 24.186 -43.478 1.00 77.69 137 ARG A N 1
ATOM 1160 C CA . ARG A 1 137 ? 23.469 25.637 -43.328 1.00 77.69 137 ARG A CA 1
ATOM 1161 C C . ARG A 1 137 ? 24.920 26.035 -43.044 1.00 77.69 137 ARG A C 1
ATOM 1163 O O . ARG A 1 137 ? 25.419 26.971 -43.662 1.00 77.69 137 ARG A O 1
ATOM 1170 N N . GLU A 1 138 ? 25.608 25.311 -42.164 1.00 79.62 138 GLU A N 1
ATOM 1171 C CA . GLU A 1 138 ? 27.036 25.536 -41.898 1.00 79.62 138 GLU A CA 1
ATOM 1172 C C . GLU A 1 138 ? 27.865 25.379 -43.176 1.00 79.62 138 GLU A C 1
ATOM 1174 O O . GLU A 1 138 ? 28.673 26.248 -43.504 1.00 79.62 138 GLU A O 1
ATOM 1179 N N . LYS A 1 139 ? 27.605 24.333 -43.968 1.00 77.62 139 LYS A N 1
ATOM 1180 C CA . LYS A 1 139 ? 28.294 24.117 -45.247 1.00 77.62 139 LYS A CA 1
ATOM 1181 C C . LYS A 1 139 ? 28.001 25.200 -46.286 1.00 77.62 139 LYS A C 1
ATOM 1183 O O . LYS A 1 139 ? 28.921 25.598 -46.994 1.00 77.62 139 LYS A O 1
ATOM 1188 N N . ILE A 1 140 ? 26.772 25.719 -46.335 1.00 77.06 140 ILE A N 1
ATOM 1189 C CA . ILE A 1 140 ? 26.408 26.871 -47.179 1.00 77.06 140 ILE A CA 1
ATOM 1190 C C . ILE A 1 140 ? 27.194 28.128 -46.773 1.00 77.06 140 ILE A C 1
ATOM 1192 O O . ILE A 1 140 ? 27.630 28.869 -47.649 1.00 77.06 140 ILE A O 1
ATOM 1196 N N . SER A 1 141 ? 27.387 28.368 -45.470 1.00 75.12 141 SER A N 1
ATOM 1197 C CA . SER A 1 141 ? 28.146 29.530 -44.975 1.00 75.12 141 SER A CA 1
ATOM 1198 C C . SER A 1 141 ? 29.663 29.412 -45.164 1.00 75.12 141 SER A C 1
ATOM 1200 O O . SER A 1 141 ? 30.326 30.417 -45.394 1.00 75.12 141 SER A O 1
ATOM 1202 N N . GLN A 1 142 ? 30.216 28.197 -45.097 1.00 75.75 142 GLN A N 1
ATOM 1203 C CA . GLN A 1 142 ? 31.660 27.947 -45.198 1.00 75.75 142 GLN A CA 1
ATOM 1204 C C . GLN A 1 142 ? 32.187 27.950 -46.641 1.00 75.75 142 GLN A C 1
ATOM 1206 O O . GLN A 1 142 ? 33.383 28.124 -46.852 1.00 75.75 142 GLN A O 1
ATOM 1211 N N . CYS A 1 143 ? 31.327 27.731 -47.639 1.00 66.00 143 CYS A N 1
ATOM 1212 C CA . CYS A 1 143 ? 31.700 27.720 -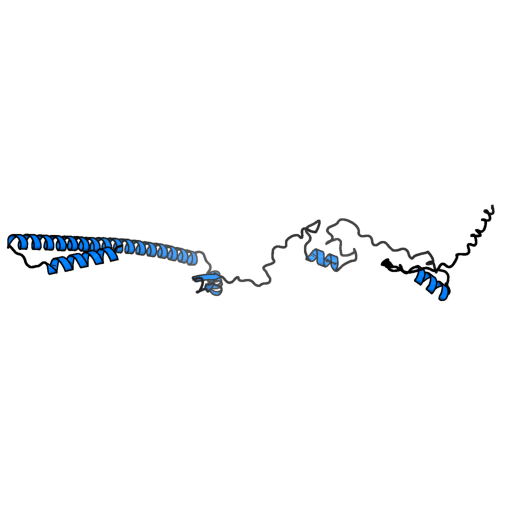49.055 1.00 66.00 143 CYS A CA 1
ATOM 1213 C C . CYS A 1 143 ? 30.832 28.719 -49.837 1.00 66.00 143 CYS A C 1
ATOM 1215 O O . CYS A 1 143 ? 29.758 28.351 -50.318 1.00 66.00 143 CYS A O 1
ATOM 1217 N N . PRO A 1 144 ? 31.277 29.984 -49.965 1.00 59.88 144 PRO A N 1
ATOM 1218 C CA . PRO A 1 144 ? 30.524 31.022 -50.666 1.00 59.88 144 PRO A CA 1
ATOM 1219 C C . PRO A 1 144 ? 30.535 30.858 -52.195 1.00 59.88 144 PRO A C 1
ATOM 1221 O O . PRO A 1 144 ? 29.653 31.397 -52.856 1.00 59.88 144 PRO A O 1
ATOM 1224 N N . THR A 1 145 ? 31.485 30.101 -52.753 1.00 63.16 145 THR A N 1
ATOM 1225 C CA . THR A 1 145 ? 31.634 29.870 -54.199 1.00 63.16 145 THR A CA 1
ATOM 1226 C C . THR A 1 145 ? 30.797 28.670 -54.669 1.00 63.16 145 THR A C 1
ATOM 1228 O O . THR A 1 145 ? 30.779 27.623 -54.017 1.00 63.16 145 THR A O 1
ATOM 1231 N N . ASP A 1 146 ? 30.124 28.797 -55.819 1.00 58.38 146 ASP A N 1
ATOM 1232 C CA . ASP A 1 146 ? 29.094 27.857 -56.305 1.00 58.38 146 ASP A CA 1
ATOM 1233 C C . ASP A 1 146 ? 29.557 26.403 -56.486 1.00 58.38 146 ASP A C 1
ATOM 1235 O O . ASP A 1 146 ? 28.744 25.480 -56.404 1.00 58.38 146 ASP A O 1
ATOM 1239 N N . ALA A 1 147 ? 30.863 26.171 -56.650 1.00 57.84 147 ALA A N 1
ATOM 1240 C CA . ALA A 1 147 ? 31.434 24.858 -56.951 1.00 57.84 147 ALA A CA 1
ATOM 1241 C C . ALA A 1 147 ? 31.171 23.773 -55.880 1.00 57.84 147 ALA A C 1
ATOM 1243 O O . ALA A 1 147 ? 31.240 22.587 -56.191 1.00 57.84 147 ALA A O 1
ATOM 1244 N N . GLY A 1 148 ? 30.846 24.146 -54.634 1.00 57.66 148 GLY A N 1
ATOM 1245 C CA . GLY A 1 148 ? 30.584 23.197 -53.535 1.00 57.66 148 GLY A CA 1
ATOM 1246 C C . GLY A 1 148 ? 29.186 23.279 -52.911 1.00 57.66 148 GLY A C 1
ATOM 1247 O O . GLY A 1 148 ? 28.880 22.529 -51.979 1.00 57.66 148 GLY A O 1
ATOM 1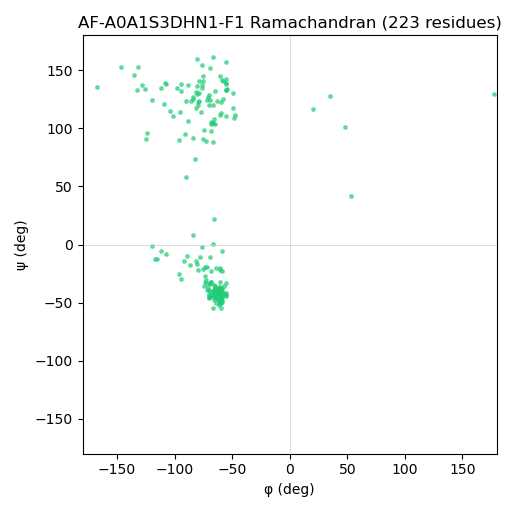248 N N . LYS A 1 149 ? 28.341 24.201 -53.387 1.00 63.56 149 LYS A N 1
ATOM 1249 C CA . LYS A 1 149 ? 27.147 24.676 -52.667 1.00 63.56 149 LYS A CA 1
ATOM 1250 C C . LYS A 1 149 ? 25.855 23.956 -53.092 1.00 63.56 149 LYS A C 1
ATOM 1252 O O . LYS A 1 149 ? 24.932 23.819 -52.292 1.00 63.56 149 LYS A O 1
ATOM 1257 N N . THR A 1 150 ? 25.806 23.418 -54.311 1.00 62.84 150 THR A N 1
ATOM 1258 C CA . THR A 1 150 ? 24.595 22.863 -54.959 1.00 62.84 150 THR A CA 1
ATOM 1259 C C . THR A 1 150 ? 23.902 21.750 -54.174 1.00 62.84 150 THR A C 1
ATOM 1261 O O . THR A 1 150 ? 22.680 21.695 -54.135 1.00 62.84 150 THR A O 1
ATOM 1264 N N . ARG A 1 151 ? 24.660 20.895 -53.480 1.00 69.38 151 ARG A N 1
ATOM 1265 C CA . ARG A 1 151 ? 24.100 19.782 -52.691 1.00 69.38 151 ARG A CA 1
ATOM 1266 C C . ARG A 1 151 ? 23.379 20.208 -51.404 1.00 69.38 151 ARG A C 1
ATOM 1268 O O . ARG A 1 151 ? 22.650 19.403 -50.833 1.00 69.38 151 ARG A O 1
ATOM 1275 N N . PHE A 1 152 ? 23.640 21.419 -50.906 1.00 71.25 152 PHE A N 1
ATOM 1276 C CA . PHE A 1 152 ? 23.077 21.930 -49.649 1.00 71.25 152 PHE A CA 1
ATOM 1277 C C . PHE A 1 152 ? 22.157 23.139 -49.850 1.00 71.25 152 PHE A C 1
ATOM 1279 O O . PHE A 1 152 ? 21.430 23.494 -48.923 1.00 71.25 152 PHE A O 1
ATOM 1286 N N . ILE A 1 153 ? 22.160 23.757 -51.035 1.00 70.38 153 ILE A N 1
ATOM 1287 C CA . ILE A 1 153 ? 21.221 24.821 -51.393 1.00 70.38 153 ILE A CA 1
ATOM 1288 C C . ILE A 1 153 ? 19.831 24.215 -51.581 1.00 70.38 153 ILE A C 1
ATOM 1290 O O . ILE A 1 153 ? 19.638 23.268 -52.337 1.00 70.38 153 ILE A O 1
ATOM 1294 N N . GLY A 1 154 ? 18.846 24.783 -50.890 1.00 69.56 154 GLY A N 1
ATOM 1295 C CA . GLY A 1 154 ? 17.459 24.351 -51.014 1.00 69.56 154 GLY A CA 1
ATOM 1296 C C . GLY A 1 154 ? 16.763 24.866 -52.271 1.00 69.56 154 GLY A C 1
ATOM 1297 O O . GLY A 1 154 ? 15.648 24.438 -52.528 1.00 69.56 154 GLY A O 1
ATOM 1298 N N . GLU A 1 155 ? 17.348 25.798 -53.021 1.00 71.19 155 GLU A N 1
ATOM 1299 C CA . GLU A 1 155 ? 16.726 26.518 -54.138 1.00 71.19 155 GLU A CA 1
ATOM 1300 C C . GLU A 1 155 ? 17.352 26.135 -55.489 1.00 71.19 155 GLU A C 1
ATOM 1302 O O . GLU A 1 155 ? 18.568 26.072 -55.627 1.00 71.19 155 GLU A O 1
ATOM 1307 N N . ASN A 1 156 ? 16.523 25.886 -56.507 1.00 67.38 156 ASN A N 1
ATOM 1308 C CA . ASN A 1 156 ? 16.986 25.548 -57.857 1.00 67.38 156 ASN A CA 1
ATOM 1309 C C . ASN A 1 156 ? 17.166 26.817 -58.704 1.00 67.38 156 ASN A C 1
ATOM 1311 O O . ASN A 1 156 ? 16.492 27.006 -59.714 1.00 67.38 156 ASN A O 1
ATOM 1315 N N . ILE A 1 157 ? 18.005 27.730 -58.225 1.00 70.12 157 ILE A N 1
ATOM 1316 C CA . ILE A 1 157 ? 18.364 28.960 -58.929 1.00 70.12 157 ILE A CA 1
ATOM 1317 C C . ILE A 1 157 ? 19.886 29.069 -58.981 1.00 70.12 157 ILE A C 1
ATOM 1319 O O . ILE A 1 157 ? 20.574 28.777 -58.004 1.00 70.12 157 ILE A O 1
ATOM 1323 N N . LEU A 1 158 ? 20.413 29.458 -60.140 1.0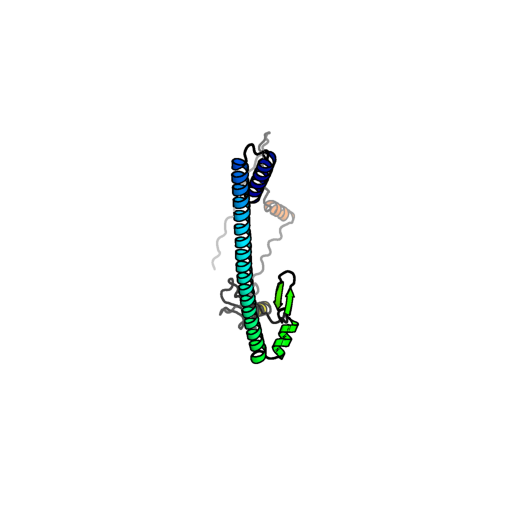0 66.25 158 LEU A N 1
ATOM 1324 C CA . LEU A 1 158 ? 21.839 29.711 -60.313 1.00 66.25 158 LEU A CA 1
ATOM 1325 C C . LEU A 1 158 ? 22.153 31.099 -59.752 1.00 66.25 158 LEU A C 1
ATOM 1327 O O . LEU A 1 158 ? 21.606 32.095 -60.226 1.00 66.25 158 LEU A O 1
ATOM 1331 N N . THR A 1 159 ? 23.031 31.169 -58.753 1.00 66.56 159 THR A N 1
ATOM 1332 C CA . THR A 1 159 ? 23.522 32.451 -58.232 1.00 66.56 159 THR A CA 1
ATOM 1333 C C . THR A 1 159 ? 24.680 32.893 -59.116 1.00 66.56 159 THR A C 1
ATOM 1335 O O . THR A 1 159 ? 25.813 32.486 -58.911 1.00 66.56 159 THR A O 1
ATOM 1338 N N . LEU A 1 160 ? 24.403 33.667 -60.161 1.00 72.81 160 LEU A N 1
ATOM 1339 C CA . LEU A 1 160 ? 25.463 34.172 -61.028 1.00 72.81 160 LEU A CA 1
ATOM 1340 C C . LEU A 1 160 ? 26.119 35.384 -60.364 1.00 72.81 160 LEU A C 1
ATOM 1342 O O . LEU A 1 160 ? 25.448 36.373 -60.066 1.00 72.81 160 LEU A O 1
ATOM 1346 N N . ASN A 1 161 ? 27.432 35.321 -60.150 1.00 69.69 161 ASN A N 1
ATOM 1347 C CA . ASN A 1 161 ? 28.204 36.513 -59.825 1.00 69.69 161 ASN A CA 1
ATOM 1348 C C . ASN A 1 161 ? 28.274 37.375 -61.084 1.00 69.69 161 ASN A C 1
ATOM 1350 O O . ASN A 1 161 ? 28.755 36.921 -62.123 1.00 69.69 161 ASN A O 1
ATOM 1354 N N . PHE A 1 162 ? 27.770 38.604 -61.006 1.00 75.88 162 PHE A N 1
ATOM 1355 C CA . PHE A 1 162 ? 27.957 39.555 -62.091 1.00 75.88 162 PHE A CA 1
ATOM 1356 C C . PHE A 1 162 ? 29.439 39.899 -62.178 1.00 75.88 162 PHE A C 1
ATOM 1358 O O . PHE A 1 162 ? 30.013 40.413 -61.217 1.00 75.88 162 PHE A O 1
ATOM 1365 N N . ASP A 1 163 ? 30.045 39.623 -63.328 1.00 74.12 163 ASP A N 1
ATOM 1366 C CA . ASP A 1 163 ? 31.371 40.133 -63.638 1.00 74.12 163 ASP A CA 1
ATOM 1367 C C . ASP A 1 163 ? 31.226 41.646 -63.816 1.00 74.12 163 ASP A C 1
ATOM 1369 O O . ASP A 1 163 ? 30.639 42.135 -64.788 1.00 74.12 163 ASP A O 1
ATOM 1373 N N . ILE A 1 164 ? 31.656 42.400 -62.804 1.00 75.25 164 ILE A N 1
ATOM 1374 C CA . ILE A 1 164 ? 31.599 43.857 -62.843 1.00 75.25 164 ILE A CA 1
ATOM 1375 C C . ILE A 1 164 ? 32.569 44.271 -63.943 1.00 75.25 164 ILE A C 1
ATOM 1377 O O . ILE A 1 164 ? 33.784 44.149 -63.788 1.00 75.25 164 ILE A O 1
ATOM 1381 N N . CYS A 1 165 ? 32.033 44.735 -65.071 1.00 71.31 165 CYS A N 1
ATOM 1382 C CA . CYS A 1 165 ? 32.862 45.251 -66.149 1.00 71.31 165 CYS A CA 1
ATOM 1383 C C . CYS A 1 165 ? 33.768 46.355 -65.580 1.00 71.31 165 CYS A C 1
ATOM 1385 O O . CYS A 1 165 ? 33.268 47.218 -64.846 1.00 71.31 165 CYS A O 1
ATOM 1387 N N . PRO A 1 166 ? 35.077 46.361 -65.894 1.00 71.00 166 PRO A N 1
ATOM 1388 C CA . PRO A 1 166 ? 35.930 47.468 -65.498 1.00 71.00 166 PRO A CA 1
ATOM 1389 C C . PRO A 1 166 ? 35.309 48.761 -66.034 1.00 71.00 166 PRO A C 1
ATOM 1391 O O . PRO A 1 166 ? 34.833 48.819 -67.168 1.00 71.00 166 PRO A O 1
ATOM 1394 N N . ASN A 1 167 ? 35.223 49.777 -65.178 1.00 69.06 167 ASN A N 1
ATOM 1395 C CA . ASN A 1 167 ? 34.545 51.020 -65.512 1.00 69.06 167 ASN A CA 1
ATOM 1396 C C . ASN A 1 167 ? 35.308 51.704 -66.662 1.00 69.06 167 ASN A C 1
ATOM 1398 O O . ASN A 1 167 ? 36.385 52.259 -66.455 1.00 69.06 167 ASN A O 1
ATOM 1402 N N . ASN A 1 168 ? 34.776 51.637 -67.885 1.00 68.69 168 ASN A N 1
ATOM 1403 C CA . ASN A 1 168 ? 35.431 52.183 -69.082 1.00 68.69 168 ASN A CA 1
ATOM 1404 C C . ASN A 1 168 ? 35.325 53.715 -69.177 1.00 68.69 168 ASN A C 1
ATOM 1406 O O . ASN A 1 168 ? 35.863 54.331 -70.099 1.00 68.69 168 ASN A O 1
ATOM 1410 N N . CYS A 1 169 ? 34.633 54.344 -68.230 1.00 76.44 169 CYS A N 1
ATOM 1411 C CA . CYS A 1 169 ? 34.490 55.786 -68.148 1.00 76.44 169 CYS A CA 1
ATOM 1412 C C . CYS A 1 169 ? 35.551 56.364 -67.209 1.00 76.44 169 CYS A C 1
ATOM 1414 O O . CYS A 1 169 ? 35.721 55.908 -66.079 1.00 76.44 169 CYS A O 1
ATOM 1416 N N . LYS A 1 170 ? 36.240 57.422 -67.652 1.00 76.62 170 LYS A N 1
ATOM 1417 C CA . LYS A 1 170 ? 37.053 58.239 -66.745 1.00 76.62 170 LYS A CA 1
ATOM 1418 C C . LYS A 1 170 ? 36.128 58.812 -65.673 1.00 76.62 170 LYS A C 1
ATOM 1420 O O . LYS A 1 170 ? 35.169 59.506 -66.009 1.00 76.62 170 LYS A O 1
ATOM 1425 N N . ASN A 1 171 ? 36.420 58.530 -64.405 1.00 78.88 171 ASN A N 1
ATOM 1426 C CA . ASN A 1 171 ? 35.704 59.141 -63.290 1.00 78.88 171 ASN A CA 1
ATOM 1427 C C . ASN A 1 171 ? 35.784 60.666 -63.432 1.00 78.88 171 ASN A C 1
ATOM 1429 O O . ASN A 1 171 ? 36.855 61.210 -63.714 1.00 78.88 171 ASN A O 1
ATOM 1433 N N . TYR A 1 172 ? 34.651 61.351 -63.281 1.00 82.88 172 TYR A N 1
ATOM 1434 C CA . TYR A 1 172 ? 34.615 62.806 -63.353 1.00 82.88 172 TYR A CA 1
ATOM 1435 C C . TYR A 1 172 ? 35.504 63.392 -62.251 1.00 82.88 172 TYR A C 1
ATOM 1437 O O . TYR A 1 172 ? 35.196 63.289 -61.065 1.00 82.88 172 TYR A O 1
ATOM 1445 N N . GLN A 1 173 ? 36.612 64.013 -62.649 1.00 78.12 173 GLN A N 1
ATOM 1446 C CA . GLN A 1 173 ? 37.399 64.852 -61.762 1.00 78.12 173 GLN A CA 1
ATOM 1447 C C . GLN A 1 173 ? 36.805 66.258 -61.860 1.00 78.12 173 GLN A C 1
ATOM 1449 O O . GLN A 1 173 ? 36.955 66.925 -62.886 1.00 78.12 173 GLN A O 1
ATOM 1454 N N . GLY A 1 174 ? 36.092 66.689 -60.819 1.00 79.44 174 GLY A N 1
ATOM 1455 C CA . GLY A 1 174 ? 35.557 68.048 -60.761 1.00 79.44 174 GLY A CA 1
ATOM 1456 C C . GLY A 1 174 ? 36.650 69.110 -60.947 1.00 79.44 174 GLY A C 1
ATOM 1457 O O . GLY A 1 174 ? 37.832 68.831 -60.713 1.00 79.44 174 GLY A O 1
ATOM 1458 N N . PRO A 1 175 ? 36.291 70.330 -61.385 1.00 82.00 175 PRO A N 1
ATOM 1459 C CA . PRO A 1 175 ? 37.252 71.417 -61.529 1.00 82.00 175 PRO A CA 1
ATOM 1460 C C . PRO A 1 175 ? 37.992 71.655 -60.206 1.00 82.00 175 PRO A C 1
ATOM 1462 O O . PRO A 1 175 ? 37.403 71.571 -59.130 1.00 82.00 175 PRO A O 1
ATOM 1465 N N . LYS A 1 176 ? 39.293 71.965 -60.274 1.00 80.94 176 LYS A N 1
ATOM 1466 C CA . LYS A 1 176 ? 40.072 72.354 -59.089 1.00 80.94 176 LYS A CA 1
ATOM 1467 C C . LYS A 1 176 ? 39.579 73.721 -58.616 1.00 80.94 176 LYS A C 1
ATOM 1469 O O . LYS A 1 176 ? 39.954 74.748 -59.175 1.00 80.94 176 LYS A O 1
ATOM 1474 N N . VAL A 1 177 ? 38.700 73.723 -57.622 1.00 82.50 177 VAL A N 1
ATOM 1475 C CA . VAL A 1 177 ? 38.150 74.938 -57.017 1.00 82.50 177 VAL A CA 1
ATOM 1476 C C . VAL A 1 177 ? 39.162 75.497 -56.008 1.00 82.50 177 VAL A C 1
ATOM 1478 O O . VAL A 1 177 ? 39.766 74.742 -55.247 1.00 82.50 177 VAL A O 1
ATOM 1481 N N . ALA A 1 178 ? 39.381 76.817 -56.010 1.00 81.38 178 ALA A N 1
ATOM 1482 C CA . ALA A 1 178 ? 40.279 77.462 -55.052 1.00 81.38 178 ALA A CA 1
ATOM 1483 C C . ALA A 1 178 ? 39.784 77.239 -53.604 1.00 81.38 178 ALA A C 1
ATOM 1485 O O . ALA A 1 178 ? 38.571 77.276 -53.382 1.00 81.38 178 ALA A O 1
ATOM 1486 N N . PRO A 1 179 ? 40.674 77.083 -52.602 1.00 80.56 179 PRO A N 1
ATOM 1487 C CA . PRO A 1 179 ? 40.279 76.776 -51.220 1.00 80.56 179 PRO A CA 1
ATOM 1488 C C . PRO A 1 179 ? 39.282 77.775 -50.622 1.00 80.56 179 PRO A C 1
ATOM 1490 O O . PRO A 1 179 ? 38.390 77.397 -49.869 1.00 80.56 179 PRO A O 1
ATOM 1493 N N . SER A 1 180 ? 39.385 79.049 -51.014 1.00 82.94 180 SER A N 1
ATOM 1494 C CA . SER A 1 180 ? 38.440 80.092 -50.606 1.00 82.94 180 SER A CA 1
ATOM 1495 C C . SER A 1 180 ? 37.019 79.829 -51.121 1.00 82.94 180 SER A C 1
ATOM 1497 O O . SER A 1 180 ? 36.066 79.978 -50.364 1.00 82.94 180 SER A O 1
ATOM 1499 N N . ILE A 1 181 ? 36.868 79.379 -52.371 1.00 82.75 181 ILE A N 1
ATOM 1500 C CA . ILE A 1 181 ? 35.556 79.086 -52.965 1.00 82.75 181 ILE A CA 1
ATOM 1501 C C . ILE A 1 181 ? 34.989 77.776 -52.399 1.00 82.75 181 ILE A C 1
ATOM 1503 O O . ILE A 1 181 ? 33.788 77.697 -52.166 1.00 82.75 181 ILE A O 1
ATOM 1507 N N . LEU A 1 182 ? 35.836 76.775 -52.124 1.00 82.94 182 LEU A N 1
ATOM 1508 C CA . LEU A 1 182 ? 35.409 75.545 -51.442 1.00 82.94 182 LEU A CA 1
ATOM 1509 C C . LEU A 1 182 ? 34.875 75.829 -50.037 1.00 82.94 182 LEU A C 1
ATOM 1511 O O . LEU A 1 182 ? 33.831 75.297 -49.687 1.00 82.94 182 LEU A O 1
ATOM 1515 N N . SER A 1 183 ? 35.544 76.695 -49.270 1.00 83.75 183 SER A N 1
ATOM 1516 C CA . SER A 1 183 ? 35.086 77.097 -47.934 1.00 83.75 183 SER A CA 1
ATOM 1517 C C . SER A 1 183 ? 33.713 77.776 -47.985 1.00 83.75 183 SER A C 1
ATOM 1519 O O . SER A 1 183 ? 32.816 77.414 -47.231 1.00 83.75 183 SER A O 1
ATOM 1521 N N . VAL A 1 184 ? 33.508 78.690 -48.942 1.00 85.38 184 VAL A N 1
ATOM 1522 C CA . VAL A 1 184 ? 32.209 79.358 -49.136 1.00 85.38 184 VAL A CA 1
ATOM 1523 C C . VAL A 1 184 ? 31.124 78.370 -49.569 1.00 85.38 184 VAL A C 1
ATOM 1525 O O . VAL A 1 184 ? 30.020 78.415 -49.038 1.00 85.38 184 VAL A O 1
ATOM 1528 N N . LEU A 1 185 ? 31.424 77.469 -50.509 1.00 82.56 185 LEU A N 1
ATOM 1529 C CA . LEU A 1 185 ? 30.471 76.446 -50.949 1.00 82.56 185 LEU A CA 1
ATOM 1530 C C . LEU A 1 185 ? 30.115 75.481 -49.822 1.00 82.56 185 LEU A C 1
ATOM 1532 O O . LEU A 1 185 ? 28.949 75.140 -49.684 1.00 82.56 185 LEU A O 1
ATOM 1536 N N . GLN A 1 186 ? 31.093 75.060 -49.021 1.00 82.94 186 GLN A N 1
ATOM 1537 C CA . GLN A 1 186 ? 30.874 74.157 -47.898 1.00 82.94 186 GLN A CA 1
ATOM 1538 C C . GLN A 1 186 ? 30.066 74.830 -46.786 1.00 82.94 186 GLN A C 1
ATOM 1540 O O . GLN A 1 186 ? 29.154 74.203 -46.262 1.00 82.94 186 GLN A O 1
ATOM 1545 N N . ALA A 1 187 ? 30.336 76.103 -46.481 1.00 82.94 187 ALA A N 1
ATOM 1546 C CA . ALA A 1 187 ? 29.516 76.881 -45.555 1.00 82.94 187 ALA A CA 1
ATOM 1547 C C . ALA A 1 187 ? 28.072 77.034 -46.061 1.00 82.94 187 ALA A C 1
ATOM 1549 O O . ALA A 1 187 ? 27.143 76.932 -45.278 1.00 82.94 187 ALA A O 1
ATOM 1550 N N . ALA A 1 188 ? 27.872 77.211 -47.371 1.00 80.38 188 ALA A N 1
ATOM 1551 C CA . ALA A 1 188 ? 26.538 77.309 -47.966 1.00 80.38 188 ALA A CA 1
ATOM 1552 C C . ALA A 1 188 ? 25.791 75.963 -48.078 1.00 80.38 188 ALA A C 1
ATOM 1554 O O . ALA A 1 188 ? 24.576 75.962 -48.253 1.00 80.38 188 ALA A O 1
ATOM 1555 N N . LEU A 1 189 ? 26.510 74.835 -48.048 1.00 80.31 189 LEU A N 1
ATOM 1556 C CA . LEU A 1 189 ? 25.955 73.474 -48.106 1.00 80.31 189 LEU A CA 1
ATOM 1557 C C . LEU A 1 189 ? 25.686 72.878 -46.726 1.00 80.31 189 LEU A C 1
ATOM 1559 O O . LEU A 1 189 ? 25.047 71.833 -46.634 1.00 80.31 189 LEU A O 1
ATOM 1563 N N . GLN A 1 190 ? 26.228 73.485 -45.676 1.00 81.12 190 GLN A N 1
ATOM 1564 C CA . GLN A 1 190 ? 25.942 73.076 -44.320 1.00 81.12 190 GLN A CA 1
ATOM 1565 C C . GLN A 1 190 ? 24.557 73.616 -43.973 1.00 81.12 190 GLN A C 1
ATOM 1567 O O . GLN A 1 190 ? 24.360 74.828 -43.963 1.00 81.12 190 GLN A O 1
ATOM 1572 N N . ASP A 1 191 ? 23.597 72.713 -43.768 1.00 75.56 191 ASP A N 1
ATOM 1573 C CA . ASP A 1 191 ? 22.242 73.082 -43.368 1.00 75.56 191 ASP A CA 1
ATOM 1574 C C . ASP A 1 191 ? 22.339 73.931 -42.090 1.00 75.56 191 ASP A C 1
ATOM 1576 O O . ASP A 1 191 ? 22.770 73.445 -41.040 1.00 75.56 191 ASP A O 1
ATOM 1580 N N . GLU A 1 192 ? 22.026 75.224 -42.202 1.00 71.44 192 GLU A N 1
ATOM 1581 C CA . GLU A 1 192 ? 21.964 76.123 -41.052 1.00 71.44 192 GLU A CA 1
ATOM 1582 C C . GLU A 1 192 ? 20.940 75.534 -40.078 1.00 71.44 192 GLU A C 1
ATOM 1584 O O . GLU A 1 192 ? 19.805 75.248 -40.467 1.00 71.44 192 GLU A O 1
ATOM 1589 N N . ALA A 1 193 ? 21.340 75.306 -38.825 1.00 66.06 193 ALA A N 1
ATOM 1590 C CA . ALA A 1 193 ? 20.404 74.868 -37.798 1.00 66.06 193 ALA A CA 1
ATOM 1591 C C . ALA A 1 193 ? 19.251 75.879 -37.716 1.00 66.06 193 ALA A C 1
ATOM 1593 O O . ALA A 1 193 ? 19.503 77.087 -37.767 1.00 66.06 193 ALA A O 1
ATOM 1594 N N . ASP A 1 194 ? 18.013 75.392 -37.590 1.00 66.62 194 ASP A N 1
ATOM 1595 C CA . ASP A 1 194 ? 16.834 76.240 -37.419 1.00 66.62 194 ASP A CA 1
ATOM 1596 C C . ASP A 1 194 ? 17.117 77.285 -36.327 1.00 66.62 194 ASP A C 1
ATOM 1598 O O . ASP A 1 194 ? 17.306 76.964 -35.151 1.00 66.62 194 ASP A O 1
ATOM 1602 N N . ILE A 1 195 ? 17.217 78.554 -36.727 1.00 61.47 195 ILE A N 1
ATOM 1603 C CA . ILE A 1 195 ? 17.335 79.658 -35.781 1.00 61.47 195 ILE A CA 1
ATOM 1604 C C . ILE A 1 195 ? 15.943 79.831 -35.178 1.00 61.47 195 ILE A C 1
ATOM 1606 O O . ILE A 1 195 ? 15.083 80.478 -35.779 1.00 61.47 195 ILE A O 1
ATOM 1610 N N . ASP A 1 196 ? 15.721 79.281 -33.986 1.00 56.66 196 ASP A N 1
ATOM 1611 C CA . ASP A 1 196 ? 14.559 79.620 -33.163 1.00 56.66 196 ASP A CA 1
ATOM 1612 C C . ASP A 1 196 ? 14.686 81.086 -32.715 1.00 56.66 196 ASP A C 1
ATOM 1614 O O . ASP A 1 196 ? 15.266 81.424 -31.680 1.00 56.66 196 ASP A O 1
ATOM 1618 N N . VAL A 1 197 ? 14.176 82.000 -33.545 1.00 57.94 197 VAL A N 1
ATOM 1619 C CA . VAL A 1 197 ? 14.043 83.418 -33.203 1.00 57.94 197 VAL A CA 1
ATOM 1620 C C . VAL A 1 197 ? 12.865 83.559 -32.241 1.00 57.94 197 VAL A C 1
ATOM 1622 O O . VAL A 1 197 ? 11.724 83.753 -32.660 1.00 57.94 197 VAL A O 1
ATOM 1625 N N . ASP A 1 198 ? 13.137 83.480 -30.938 1.00 53.75 198 ASP A N 1
ATOM 1626 C CA . ASP A 1 198 ? 12.151 83.818 -29.911 1.00 53.75 198 ASP A CA 1
ATOM 1627 C C . ASP A 1 198 ? 11.887 85.337 -29.961 1.00 53.75 198 ASP A C 1
ATOM 1629 O O . ASP A 1 198 ? 12.729 86.170 -29.604 1.00 53.75 198 ASP A O 1
ATOM 1633 N N . VAL A 1 199 ? 10.727 85.725 -30.502 1.00 54.97 199 VAL A N 1
ATOM 1634 C CA . VAL A 1 199 ? 10.337 87.128 -30.698 1.00 54.97 199 VAL A CA 1
ATOM 1635 C C . VAL A 1 199 ? 9.993 87.753 -29.345 1.00 54.97 199 VAL A C 1
ATOM 1637 O O . VAL A 1 199 ? 8.840 87.799 -28.921 1.00 54.97 199 VAL A O 1
ATOM 1640 N N . LYS A 1 200 ? 11.007 88.318 -28.686 1.00 47.88 200 LYS A N 1
ATOM 1641 C CA . LYS A 1 200 ? 10.842 89.347 -27.652 1.00 47.88 200 LYS A CA 1
ATOM 1642 C C . LYS A 1 200 ? 11.659 90.577 -28.032 1.00 47.88 200 LYS A C 1
ATOM 1644 O O . LYS A 1 200 ? 12.862 90.640 -27.832 1.00 47.88 200 LYS A O 1
ATOM 1649 N N . SER A 1 201 ? 10.950 91.521 -28.653 1.00 49.56 201 SER A N 1
ATOM 1650 C CA . SER A 1 201 ? 11.240 92.953 -28.829 1.00 49.56 201 SER A CA 1
ATOM 1651 C C . SER A 1 201 ? 12.698 93.428 -28.672 1.00 49.56 201 SER A C 1
ATOM 1653 O O . SER A 1 201 ? 13.204 93.496 -27.557 1.00 49.56 201 SER A O 1
ATOM 1655 N N . THR A 1 202 ? 13.301 93.962 -29.745 1.00 43.59 202 THR A N 1
ATOM 1656 C CA . THR A 1 202 ? 13.582 95.414 -29.899 1.00 43.59 202 THR A CA 1
ATOM 1657 C C . THR A 1 202 ? 14.350 95.759 -31.198 1.00 43.59 202 THR A C 1
ATOM 1659 O O . THR A 1 202 ? 15.380 95.186 -31.518 1.00 43.59 202 THR A O 1
ATOM 1662 N N . ALA A 1 203 ? 13.806 96.743 -31.927 1.00 46.19 203 ALA A N 1
ATOM 1663 C CA . ALA A 1 203 ? 14.443 97.765 -32.779 1.00 46.19 203 ALA A CA 1
ATOM 1664 C C . ALA A 1 203 ? 15.541 97.419 -33.831 1.00 46.19 203 ALA A C 1
ATOM 1666 O O . ALA A 1 203 ? 16.732 97.422 -33.556 1.00 46.19 203 ALA A O 1
ATOM 1667 N N . SER A 1 204 ? 15.096 97.361 -35.096 1.00 50.62 204 SER A N 1
ATOM 1668 C CA . SER A 1 204 ? 15.618 98.041 -36.307 1.00 50.62 204 SER A CA 1
ATOM 1669 C C . SER A 1 204 ? 17.126 98.287 -36.514 1.00 50.62 204 SER A C 1
ATOM 1671 O O . SER A 1 204 ? 17.715 99.133 -35.846 1.00 50.62 204 SER A O 1
ATOM 1673 N N . LYS A 1 205 ? 17.634 97.857 -37.685 1.00 43.56 205 LYS A N 1
ATOM 1674 C CA . LYS A 1 205 ? 18.052 98.782 -38.772 1.00 43.56 205 LYS A CA 1
ATOM 1675 C C . LYS A 1 205 ? 18.300 98.064 -40.108 1.00 43.56 205 LYS A C 1
ATOM 1677 O O . LYS A 1 205 ? 18.926 97.016 -40.175 1.00 43.56 205 LYS A O 1
ATOM 1682 N N . LYS A 1 206 ? 17.773 98.675 -41.173 1.00 46.19 206 LYS A N 1
ATOM 1683 C CA . LYS A 1 206 ? 17.840 98.251 -42.581 1.00 46.19 206 LYS A CA 1
ATOM 1684 C C . LYS A 1 206 ? 19.220 98.525 -43.181 1.00 46.19 206 LYS A C 1
ATOM 1686 O O . LYS A 1 206 ? 19.756 99.605 -42.950 1.00 46.19 206 LYS A O 1
ATOM 1691 N N . ILE A 1 207 ? 19.689 97.651 -44.076 1.00 46.25 207 ILE A N 1
ATOM 1692 C CA . ILE A 1 207 ? 20.638 98.026 -45.137 1.00 46.25 207 ILE A CA 1
ATOM 1693 C C . ILE A 1 207 ? 20.145 97.460 -46.475 1.00 46.25 207 ILE A C 1
ATOM 1695 O O . ILE A 1 207 ? 19.686 96.325 -46.572 1.00 46.25 207 ILE A O 1
ATOM 1699 N N . HIS A 1 208 ? 20.162 98.328 -47.484 1.00 43.84 208 HIS A N 1
ATOM 1700 C CA . HIS A 1 208 ? 19.531 98.174 -48.789 1.00 43.84 208 HIS A CA 1
ATOM 1701 C C . HIS A 1 208 ? 20.319 97.268 -49.748 1.00 43.84 208 HIS A C 1
ATOM 1703 O O . HIS A 1 208 ? 21.538 97.356 -49.865 1.00 43.84 208 HIS A O 1
ATOM 1709 N N . ARG A 1 209 ? 19.573 96.452 -50.499 1.00 42.38 209 ARG A N 1
ATOM 1710 C CA . ARG A 1 209 ? 20.023 95.586 -51.595 1.00 42.38 209 ARG A CA 1
ATOM 1711 C C . ARG A 1 209 ? 20.105 96.382 -52.902 1.00 42.38 209 ARG A C 1
ATOM 1713 O O . ARG A 1 209 ? 19.108 96.961 -53.326 1.00 42.38 209 ARG A O 1
ATOM 1720 N N . ALA A 1 210 ? 21.263 96.373 -53.563 1.00 47.09 210 ALA A N 1
ATOM 1721 C CA . ALA A 1 210 ? 21.410 96.865 -54.931 1.00 47.09 210 ALA A CA 1
ATOM 1722 C C . ALA A 1 210 ? 21.301 95.688 -55.914 1.00 47.09 210 ALA A C 1
ATOM 1724 O O . ALA A 1 210 ? 22.140 94.790 -55.927 1.00 47.09 210 ALA A O 1
ATOM 1725 N N . ASN A 1 211 ? 20.246 95.690 -56.727 1.00 44.53 211 ASN A N 1
ATOM 1726 C CA . ASN A 1 211 ? 20.021 94.705 -57.781 1.00 44.53 211 ASN A CA 1
ATOM 1727 C C . ASN A 1 211 ? 20.883 95.037 -59.010 1.00 44.53 211 ASN A C 1
ATOM 1729 O O . ASN A 1 211 ? 20.817 96.156 -59.520 1.00 44.53 211 ASN A O 1
ATOM 1733 N N . LYS A 1 212 ? 21.618 94.057 -59.544 1.00 53.09 212 LYS A N 1
ATOM 1734 C CA . LYS A 1 212 ? 22.060 94.064 -60.947 1.00 53.09 212 LYS A CA 1
ATOM 1735 C C . LYS A 1 212 ? 21.627 92.762 -61.618 1.00 53.09 212 LYS A C 1
ATOM 1737 O O . LYS A 1 212 ? 21.704 91.688 -61.031 1.00 53.09 212 LYS A O 1
ATOM 1742 N N . THR A 1 213 ? 21.066 92.926 -62.808 1.00 56.12 213 THR A N 1
ATOM 1743 C CA . THR A 1 213 ? 20.337 91.951 -63.624 1.00 56.12 213 THR A CA 1
ATOM 1744 C C . THR A 1 213 ? 21.236 90.839 -64.187 1.00 56.12 213 THR A C 1
ATOM 1746 O O . THR A 1 213 ? 22.421 91.077 -64.422 1.00 56.12 213 THR A O 1
ATOM 1749 N N . PRO A 1 214 ? 20.702 89.626 -64.438 1.00 56.53 214 PRO A N 1
ATOM 1750 C CA . PRO A 1 214 ? 21.483 88.521 -64.986 1.00 56.53 214 PRO A CA 1
ATOM 1751 C C . PRO A 1 214 ? 21.687 88.677 -66.502 1.00 56.53 214 PRO A C 1
ATOM 1753 O O . PRO A 1 214 ? 20.730 88.772 -67.271 1.00 56.53 214 PRO A O 1
ATOM 1756 N N . LEU A 1 215 ? 22.951 88.685 -66.929 1.00 63.69 215 LEU A N 1
ATOM 1757 C CA . LEU A 1 215 ? 23.369 88.678 -68.331 1.00 63.69 215 LEU A CA 1
ATOM 1758 C C . LEU A 1 215 ? 23.541 87.223 -68.794 1.00 63.69 215 LEU A C 1
ATOM 1760 O O . LEU A 1 215 ? 24.593 86.625 -68.581 1.00 63.69 215 LEU A O 1
ATOM 1764 N N . TYR A 1 216 ? 22.511 86.637 -69.409 1.00 57.22 216 TYR A N 1
ATOM 1765 C CA . TYR A 1 216 ? 22.631 85.311 -70.023 1.00 57.22 216 TYR A CA 1
ATOM 1766 C C . TYR A 1 216 ? 23.277 85.406 -71.418 1.00 57.22 216 TYR A C 1
ATOM 1768 O O . TYR A 1 216 ? 22.838 86.217 -72.241 1.00 57.22 216 TYR A O 1
ATOM 1776 N N . PRO A 1 217 ? 24.290 84.578 -71.730 1.00 61.59 217 PRO A N 1
ATOM 1777 C CA . PRO A 1 217 ? 24.873 84.508 -73.066 1.00 61.59 217 PRO A CA 1
ATOM 1778 C C . PRO A 1 217 ? 23.963 83.734 -74.039 1.00 61.59 217 PRO A C 1
ATOM 1780 O O . PRO A 1 217 ? 23.412 82.687 -73.703 1.00 61.59 217 PRO A O 1
ATOM 1783 N N . LYS A 1 218 ? 23.805 84.252 -75.265 1.00 63.03 218 LYS A N 1
ATOM 1784 C CA . LYS A 1 218 ? 22.985 83.646 -76.334 1.00 63.03 218 LYS A CA 1
ATOM 1785 C C . LYS A 1 218 ? 23.683 82.422 -76.962 1.00 63.03 218 LYS A C 1
ATOM 1787 O O . LYS A 1 218 ? 24.889 82.494 -77.207 1.00 63.03 218 LYS A O 1
ATOM 1792 N N . PRO A 1 219 ? 22.956 81.336 -77.293 1.00 66.44 219 PRO A N 1
ATOM 1793 C CA . PRO A 1 219 ? 23.551 80.128 -77.862 1.00 66.44 219 PRO A CA 1
ATOM 1794 C C . PRO A 1 219 ? 23.911 80.317 -79.345 1.00 66.44 219 PRO A C 1
ATOM 1796 O O . PRO A 1 219 ? 23.114 80.834 -80.128 1.00 66.44 219 PRO A O 1
ATOM 1799 N N . ARG A 1 220 ? 25.112 79.879 -79.746 1.00 60.28 220 ARG A N 1
ATOM 1800 C CA . ARG A 1 220 ? 25.517 79.762 -81.157 1.00 60.28 220 ARG A CA 1
ATOM 1801 C C . ARG A 1 220 ? 25.045 78.409 -81.697 1.00 60.28 220 ARG A C 1
ATOM 1803 O O . ARG A 1 220 ? 25.354 77.378 -81.111 1.00 60.28 220 ARG A O 1
ATOM 1810 N N . GLY A 1 221 ? 24.261 78.441 -82.774 1.00 63.25 221 GLY A N 1
ATOM 1811 C CA . GLY A 1 221 ? 23.676 77.262 -83.419 1.00 63.25 221 GLY A CA 1
ATOM 1812 C C . GLY A 1 221 ? 24.698 76.329 -84.080 1.00 63.25 221 GLY A C 1
ATOM 1813 O O . GLY A 1 221 ? 25.837 76.717 -84.342 1.00 63.25 221 GLY A O 1
ATOM 1814 N N . LEU A 1 222 ? 24.247 75.094 -84.322 1.00 63.06 222 LEU A N 1
ATOM 1815 C CA . LEU A 1 222 ? 24.982 73.972 -84.915 1.00 63.06 222 LEU A CA 1
ATOM 1816 C C . LEU A 1 222 ? 25.587 74.303 -86.290 1.00 63.06 222 LEU A C 1
ATOM 1818 O O . LEU A 1 222 ? 24.925 74.882 -87.149 1.00 63.06 222 LEU A O 1
ATOM 1822 N N . VAL A 1 223 ? 26.815 73.833 -86.514 1.00 59.12 223 VAL A N 1
ATOM 1823 C CA . VAL A 1 223 ? 27.493 73.824 -87.819 1.00 59.12 223 VAL A CA 1
ATOM 1824 C C . VAL A 1 223 ? 27.044 72.577 -88.606 1.00 59.12 223 VAL A C 1
ATOM 1826 O O . VAL A 1 223 ? 27.126 71.480 -88.047 1.00 59.12 223 VAL A O 1
ATOM 1829 N N . PRO A 1 224 ? 26.558 72.688 -89.858 1.00 56.31 224 PRO A N 1
ATOM 1830 C CA . PRO A 1 224 ? 26.251 71.529 -90.701 1.00 56.31 224 PRO A CA 1
ATOM 1831 C C . PRO A 1 224 ? 27.514 70.957 -91.372 1.00 56.31 224 PRO A C 1
ATOM 1833 O O . PRO A 1 224 ? 28.518 71.654 -91.476 1.00 56.31 224 PRO A O 1
ATOM 1836 N N . LYS A 1 225 ? 27.423 69.688 -91.795 1.00 48.50 225 LYS A N 1
ATOM 1837 C CA . LYS A 1 225 ? 28.495 68.838 -92.356 1.00 48.50 225 LYS A CA 1
ATOM 1838 C C . LYS A 1 225 ? 29.306 69.459 -93.490 1.00 48.50 225 LYS A C 1
ATOM 1840 O O . LYS A 1 225 ? 28.680 70.074 -94.378 1.00 48.50 225 LYS A O 1
#

Secondary structure (DSSP, 8-state):
-HHHHHHHHHHHHHHHHHT---SSHHHHHHHHHHHHHHHHHHHHHHHHHHHHHHHHHHHHHHHHHHHHHHHHHHHHHHHHHHHHHS-HHHHHHHHTTEEEETTTTEEEE-----TTS--PPPPPPTTSSS---HHHHHHHHH--SGGGTTTT-SS----PPP------SPP-------HHHHHHHHHHHS-------------------------PPPPPPPPP-

Organism: Diaphorina citri (NCBI:txid121845)

Radius of gyration: 56.24 Å; Cα contacts (8 Å, |Δi|>4): 48; chains: 1; bounding box: 80×114×149 Å

Foldseek 3Di:
DVVVVVVVVVVVVVVLVVVPPDPDPVSVVVSVVVVVVVVVVVVVVVVVVVVVVVVVVVVVVVVVVVVVVVVVVVVVVVVVCCVPPPDPVVVVVQVVQWDQDPVVRDIDGHDPDPVPPPPPPDDADPVDPDRADPVLVVQCVVDVDPPRNVVSDPDPDDPDDPPPPDDPDDDDDDPPDDPVVVVVVVVVPPPDPPPPPPDDDDDDDDDDDDDDDDDDDDDDDDDDD

Mean predicted aligned error: 21.33 Å

Sequence (225 aa):
MIEMKQELDKKEESTEEIRGNYSTLEQEVQAKNKKLQKIYSKYEEVKQDIQDIMDEFNRDRRDLEQSQDELLKDLKLRKLIIENFIPIEELKRLEQRLVYDEESSQWNIVPETNPFYIQKRLVASPQLRRPTTLKAREKISQCPTDAGKTRFIGENILTLNFDICPNNCKNYQGPKVAPSILSVLQAALQDEADIDVDVKSTASKKIHRANKTPLYPKPRGLVPK